Protein AF-A0A1A8IH98-F1 (afdb_monomer)

Radius of gyration: 36.12 Å; Cα contacts (8 Å, |Δi|>4): 245; chains: 1; bounding box: 121×74×59 Å

Nearest PDB structures (foldseek):
  4bfa-assembly2_B  TM=7.798E-01  e=9.503E-05  Escherichia coli K-12
  4bfa-assembly1_A  TM=7.781E-01  e=1.369E-04  Escherichia coli K-12
  4yco-assembly2_B  TM=6.937E-01  e=5.494E-05  Escherichia coli K-12
  6ei9-assembly2_B  TM=7.536E-01  e=1.546E-04  Escherichia coli
  4ycp-assembly1_A  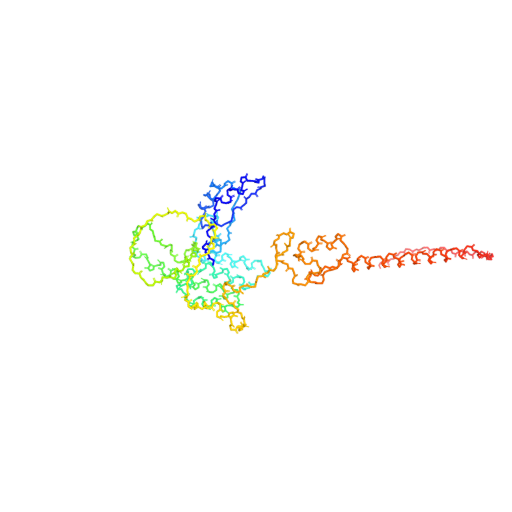TM=6.856E-01  e=1.369E-04  Escherichia coli K-12

Structure (mmCIF, N/CA/C/O backbone):
data_AF-A0A1A8IH98-F1
#
_entry.id   AF-A0A1A8IH98-F1
#
loop_
_atom_site.group_PDB
_atom_site.id
_atom_site.type_symbol
_atom_site.label_atom_id
_atom_site.label_alt_id
_atom_site.label_comp_id
_atom_site.label_asym_id
_atom_site.label_entity_id
_atom_site.label_seq_id
_atom_site.pdbx_PDB_ins_code
_atom_site.Cartn_x
_atom_site.Cartn_y
_atom_site.Cartn_z
_atom_site.occupancy
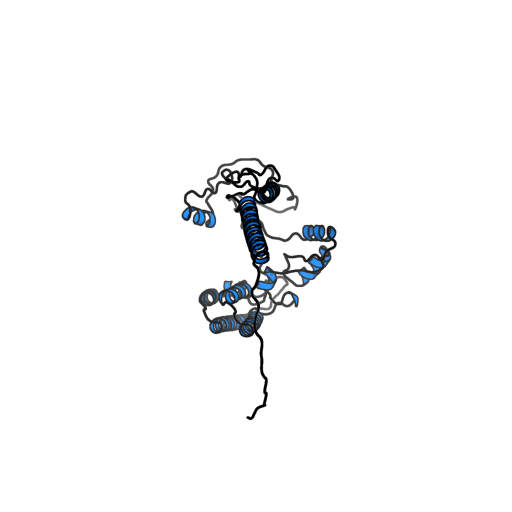_atom_site.B_iso_or_equiv
_atom_site.auth_seq_id
_atom_site.auth_comp_id
_atom_site.auth_asym_id
_atom_site.auth_atom_id
_atom_site.pdbx_PDB_model_num
ATOM 1 N N . GLY A 1 1 ? -2.051 16.702 -10.544 1.00 36.97 1 GLY A N 1
ATOM 2 C CA . GLY A 1 1 ? -1.898 15.758 -11.659 1.00 36.97 1 GLY A CA 1
ATOM 3 C C . GLY A 1 1 ? -3.287 15.384 -12.095 1.00 36.97 1 GLY A C 1
ATOM 4 O O . GLY A 1 1 ? -4.105 15.148 -11.215 1.00 36.97 1 GLY A O 1
ATOM 5 N N . MET A 1 2 ? -3.563 15.429 -13.397 1.00 37.88 2 MET A N 1
ATOM 6 C CA . MET A 1 2 ? -4.774 14.824 -13.961 1.00 37.88 2 MET A CA 1
ATOM 7 C C . MET A 1 2 ? -4.761 13.318 -13.651 1.00 37.88 2 MET A C 1
ATOM 9 O O . MET A 1 2 ? -3.693 12.750 -13.422 1.00 37.88 2 MET A O 1
ATOM 13 N N . THR A 1 3 ? -5.945 12.738 -13.505 1.00 46.28 3 THR A N 1
ATOM 14 C CA . THR A 1 3 ? -6.221 11.410 -12.940 1.00 46.28 3 THR A CA 1
ATOM 15 C C . THR A 1 3 ? -5.297 10.311 -13.482 1.00 46.28 3 THR A C 1
ATOM 17 O O . THR A 1 3 ? -5.110 10.163 -14.684 1.00 46.28 3 THR A O 1
ATOM 20 N N . GLY A 1 4 ? -4.686 9.556 -12.561 1.00 57.97 4 GLY A N 1
ATOM 21 C CA . GLY A 1 4 ? -3.690 8.510 -12.823 1.00 57.97 4 GLY A CA 1
ATOM 22 C C . GLY A 1 4 ? -4.299 7.173 -13.231 1.00 57.97 4 GLY A C 1
ATOM 23 O O . GLY A 1 4 ? -3.932 6.153 -12.662 1.00 57.97 4 GLY A O 1
ATOM 24 N N . ILE A 1 5 ? -5.251 7.188 -14.165 1.00 70.44 5 ILE A N 1
ATOM 25 C CA . ILE A 1 5 ? -5.799 5.959 -14.744 1.00 70.44 5 ILE A CA 1
ATOM 26 C C . ILE A 1 5 ? -4.733 5.386 -15.682 1.00 70.44 5 ILE A C 1
ATOM 28 O O . ILE A 1 5 ? -4.340 6.034 -16.655 1.00 70.44 5 ILE A O 1
ATOM 32 N N . ALA A 1 6 ? -4.231 4.196 -15.366 1.00 77.31 6 ALA A N 1
ATOM 33 C CA . ALA A 1 6 ? -3.300 3.469 -16.211 1.00 77.31 6 ALA A CA 1
ATOM 34 C C . ALA A 1 6 ? -3.970 3.133 -17.547 1.00 77.31 6 ALA A C 1
ATOM 36 O O . ALA A 1 6 ? -5.079 2.605 -17.594 1.00 77.31 6 ALA A O 1
ATOM 37 N N . SER A 1 7 ? -3.290 3.441 -18.650 1.00 86.75 7 SER A N 1
ATOM 38 C CA . SER A 1 7 ? -3.784 3.104 -19.980 1.00 86.75 7 SER A CA 1
ATOM 39 C C . SER A 1 7 ? -3.261 1.731 -20.388 1.00 86.75 7 SER A C 1
ATOM 41 O O . SER A 1 7 ? -2.109 1.591 -20.804 1.00 86.75 7 SER A O 1
ATOM 43 N N . TRP A 1 8 ? -4.121 0.721 -20.281 1.00 91.88 8 TRP A N 1
ATOM 44 C CA . TRP A 1 8 ? -3.806 -0.654 -20.669 1.00 91.88 8 TRP A CA 1
ATOM 45 C C . TRP A 1 8 ? -3.490 -0.798 -22.164 1.00 91.88 8 TRP A C 1
ATOM 47 O O . TRP A 1 8 ? -2.661 -1.626 -22.525 1.00 91.88 8 TRP A O 1
ATOM 57 N N . GLU A 1 9 ? -4.001 0.089 -23.021 1.00 92.50 9 GLU A N 1
ATOM 58 C CA . GLU A 1 9 ? -3.604 0.165 -24.436 1.00 92.50 9 GLU A CA 1
ATOM 59 C C . GLU A 1 9 ? -2.103 0.429 -24.623 1.00 92.50 9 GLU A C 1
ATOM 61 O O . GLU A 1 9 ? -1.446 -0.208 -25.448 1.00 92.50 9 GLU A O 1
ATOM 66 N N . HIS A 1 10 ? -1.516 1.319 -23.817 1.00 93.50 10 HIS A N 1
ATOM 67 C CA . HIS A 1 10 ? -0.072 1.556 -23.872 1.00 93.50 10 HIS A CA 1
ATOM 68 C C . HIS A 1 10 ? 0.707 0.337 -23.369 1.00 93.50 10 HIS A C 1
ATOM 70 O O . HIS A 1 10 ? 1.736 -0.012 -23.946 1.00 93.50 10 HIS A O 1
ATOM 76 N N . ILE A 1 11 ? 0.207 -0.340 -22.330 1.00 93.88 11 ILE A N 1
ATOM 77 C CA . ILE A 1 11 ? 0.817 -1.573 -21.810 1.00 93.88 11 ILE A CA 1
ATOM 78 C C . ILE A 1 11 ? 0.793 -2.667 -22.884 1.00 93.88 11 ILE A C 1
ATOM 80 O O . ILE A 1 11 ? 1.815 -3.302 -23.137 1.00 93.88 11 ILE A O 1
ATOM 84 N N . LYS A 1 12 ? -0.336 -2.832 -23.577 1.00 95.88 12 LYS A N 1
ATOM 85 C CA . LYS A 1 12 ? -0.501 -3.756 -24.703 1.00 95.88 12 LYS A CA 1
ATOM 86 C C . LYS A 1 12 ? 0.467 -3.450 -25.844 1.00 95.88 12 LYS A C 1
ATOM 88 O O . LYS A 1 12 ? 1.078 -4.364 -26.395 1.00 95.88 12 LYS A O 1
ATOM 93 N N . ALA A 1 13 ? 0.640 -2.173 -26.189 1.00 96.50 13 ALA A N 1
ATOM 94 C CA . ALA A 1 13 ? 1.596 -1.755 -27.212 1.00 96.50 13 ALA A CA 1
ATOM 95 C C . ALA A 1 13 ? 3.040 -2.119 -26.825 1.00 96.50 13 ALA A C 1
ATOM 97 O O . ALA A 1 13 ? 3.765 -2.685 -27.641 1.00 96.50 13 ALA A O 1
ATOM 98 N N . VAL A 1 14 ? 3.436 -1.871 -25.570 1.00 96.00 14 VAL A N 1
ATOM 99 C CA . VAL A 1 14 ? 4.753 -2.277 -25.048 1.00 96.00 14 VAL A CA 1
ATOM 100 C C . VAL A 1 14 ? 4.905 -3.793 -25.088 1.00 96.00 14 VAL A C 1
ATOM 102 O O . VAL A 1 14 ? 5.908 -4.287 -25.597 1.00 96.00 14 VAL A O 1
ATOM 105 N N . ARG A 1 15 ? 3.897 -4.538 -24.621 1.00 96.56 15 ARG A N 1
ATOM 106 C CA . ARG A 1 15 ? 3.896 -6.003 -24.630 1.00 96.56 15 ARG A CA 1
ATOM 107 C C . ARG A 1 15 ? 4.117 -6.576 -26.030 1.00 96.56 15 ARG A C 1
ATOM 109 O O . ARG A 1 15 ? 4.861 -7.543 -26.159 1.00 96.56 15 ARG A O 1
ATOM 116 N N . LYS A 1 16 ? 3.516 -5.985 -27.066 1.00 96.94 16 LYS A N 1
ATOM 117 C CA . LYS A 1 16 ? 3.711 -6.402 -28.468 1.00 96.94 16 LYS A CA 1
ATOM 118 C C . LYS A 1 16 ? 5.100 -6.073 -29.022 1.00 96.94 16 LYS A C 1
ATOM 120 O O . LYS A 1 16 ? 5.537 -6.728 -29.959 1.00 96.94 16 LYS A O 1
ATOM 125 N N . ALA A 1 17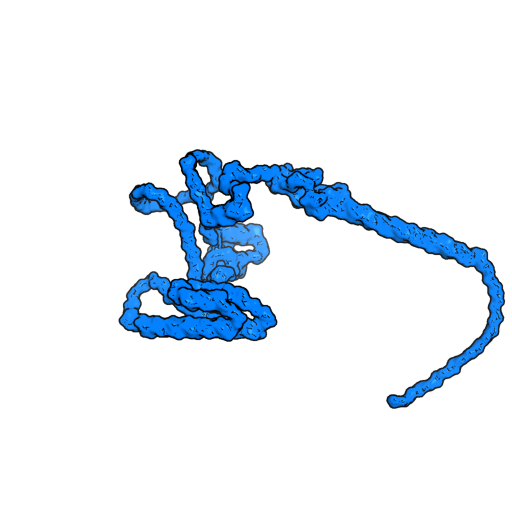 ? 5.773 -5.061 -28.481 1.00 97.62 17 ALA A N 1
ATOM 126 C CA . ALA A 1 17 ? 7.046 -4.570 -29.000 1.00 97.62 17 ALA A CA 1
ATOM 127 C C . ALA A 1 17 ? 8.278 -5.297 -28.432 1.00 97.62 17 ALA A C 1
ATOM 129 O O . ALA A 1 17 ? 9.385 -5.076 -28.922 1.00 97.62 17 ALA A O 1
ATOM 130 N N . VAL A 1 18 ? 8.119 -6.119 -27.387 1.00 96.69 18 VAL A N 1
ATOM 131 C CA . VAL A 1 18 ? 9.240 -6.749 -26.673 1.00 96.69 18 VAL A CA 1
ATOM 132 C C . VAL A 1 18 ? 9.062 -8.260 -26.525 1.00 96.69 18 VAL A C 1
ATOM 134 O O . VAL A 1 18 ? 7.950 -8.765 -26.382 1.00 96.69 18 VAL A O 1
ATOM 137 N N . ASN A 1 19 ? 10.191 -8.973 -26.491 1.00 95.75 19 ASN A N 1
ATOM 138 C CA . ASN A 1 19 ? 10.244 -10.433 -26.332 1.00 95.75 19 ASN A CA 1
ATOM 139 C C . ASN A 1 19 ? 10.523 -10.884 -24.887 1.00 95.75 19 ASN A C 1
ATOM 141 O O . ASN A 1 19 ? 10.637 -12.077 -24.626 1.00 95.75 19 ASN A O 1
ATOM 145 N N . ILE A 1 20 ? 10.657 -9.943 -23.951 1.00 97.25 20 ILE A N 1
ATOM 146 C CA . ILE A 1 20 ? 10.833 -10.228 -22.522 1.00 97.25 20 ILE A CA 1
ATOM 147 C C . ILE A 1 20 ? 9.477 -10.223 -21.797 1.00 97.25 20 ILE A C 1
ATOM 149 O O . ILE A 1 20 ? 8.552 -9.560 -22.273 1.00 97.25 20 ILE A O 1
ATOM 153 N N . PRO A 1 21 ? 9.348 -10.902 -20.640 1.00 97.06 21 PRO A N 1
ATOM 154 C CA . PRO A 1 21 ? 8.137 -10.835 -19.831 1.00 97.06 21 PRO A CA 1
ATOM 155 C C . PRO A 1 21 ? 7.788 -9.399 -19.422 1.00 97.06 21 PRO A C 1
ATOM 157 O O . PRO A 1 21 ? 8.640 -8.649 -18.941 1.00 97.06 21 PRO A O 1
ATOM 160 N N . VAL A 1 22 ? 6.519 -9.028 -19.586 1.00 97.12 22 VAL A N 1
ATOM 161 C CA . VAL A 1 22 ? 5.964 -7.734 -19.176 1.00 97.12 22 VAL A CA 1
ATOM 162 C C . VAL A 1 22 ? 4.960 -7.957 -18.054 1.00 97.12 22 VAL A C 1
ATOM 164 O O . VAL A 1 22 ? 4.094 -8.824 -18.158 1.00 97.12 22 VAL A O 1
ATOM 167 N N . PHE A 1 23 ? 5.070 -7.142 -17.005 1.00 96.62 23 PHE A N 1
ATOM 168 C CA . PHE A 1 23 ? 4.136 -7.099 -15.885 1.00 96.62 23 PHE A CA 1
ATOM 169 C C . PHE A 1 23 ? 3.385 -5.767 -15.917 1.00 96.62 23 PHE A C 1
ATOM 171 O O . PHE A 1 23 ? 4.008 -4.701 -15.925 1.00 96.62 23 PHE A O 1
ATOM 178 N N . ALA A 1 24 ? 2.054 -5.811 -15.958 1.00 94.88 24 ALA A N 1
ATOM 179 C CA . ALA A 1 24 ? 1.232 -4.605 -15.910 1.00 94.88 24 ALA A CA 1
ATOM 180 C C . ALA A 1 24 ? 1.160 -4.052 -14.481 1.00 94.88 24 ALA A C 1
ATOM 182 O O . ALA A 1 24 ? 1.061 -4.815 -13.526 1.00 94.88 24 ALA A O 1
ATOM 183 N N . ASN A 1 25 ? 1.163 -2.728 -14.322 1.00 92.25 25 ASN A N 1
ATOM 184 C CA . ASN A 1 25 ? 0.920 -2.075 -13.036 1.00 92.25 25 ASN A CA 1
ATOM 185 C C . ASN A 1 25 ? -0.057 -0.912 -13.224 1.00 92.25 25 ASN A C 1
ATOM 187 O O . ASN A 1 25 ? 0.181 -0.021 -14.044 1.00 92.25 25 ASN A O 1
ATOM 191 N N . GLY A 1 26 ? -1.127 -0.923 -12.432 1.00 85.81 26 GLY A N 1
ATOM 192 C CA . GLY A 1 26 ? -2.086 0.170 -12.324 1.00 85.81 26 GLY A CA 1
ATOM 193 C C . GLY A 1 26 ? -3.516 -0.246 -12.660 1.00 85.81 26 GLY A C 1
ATOM 194 O O . GLY A 1 26 ? -3.748 -1.073 -13.540 1.00 85.81 26 GLY A O 1
ATOM 195 N N . ASN A 1 27 ? -4.468 0.377 -11.959 1.00 84.25 27 ASN A N 1
ATOM 196 C CA . ASN A 1 27 ? -5.913 0.161 -12.107 1.00 84.25 27 ASN A CA 1
ATOM 197 C C . ASN A 1 27 ? -6.383 -1.279 -11.840 1.00 84.25 27 ASN A C 1
ATOM 199 O O . ASN A 1 27 ? -7.298 -1.764 -12.494 1.00 84.25 27 ASN A O 1
ATOM 203 N N . ILE A 1 28 ? -5.770 -1.938 -10.855 1.00 89.75 28 ILE A N 1
ATOM 204 C CA . ILE A 1 28 ? -6.151 -3.273 -10.384 1.00 89.75 28 ILE A CA 1
ATOM 205 C C . ILE A 1 28 ? -6.781 -3.123 -9.004 1.00 89.75 28 ILE A C 1
ATOM 207 O O . ILE A 1 28 ? -6.071 -2.852 -8.028 1.00 89.75 28 ILE A O 1
ATOM 211 N N . HIS A 1 29 ? -8.104 -3.240 -8.937 1.00 87.00 29 HIS A N 1
ATOM 212 C CA . HIS A 1 29 ? -8.874 -3.029 -7.713 1.00 87.00 29 HIS A CA 1
ATOM 213 C C . HIS A 1 29 ? -9.456 -4.330 -7.162 1.00 87.00 29 HIS A C 1
ATOM 215 O O . HIS A 1 29 ? -9.515 -4.490 -5.946 1.00 87.00 29 HIS A O 1
ATOM 221 N N . HIS A 1 30 ? -9.805 -5.267 -8.040 1.00 87.94 30 HIS A N 1
ATOM 222 C CA . HIS A 1 30 ? -10.315 -6.589 -7.682 1.00 87.94 30 HIS A CA 1
ATOM 223 C C . HIS A 1 30 ? -9.573 -7.682 -8.453 1.00 87.94 30 HIS A C 1
ATOM 225 O O . HIS A 1 30 ? -8.883 -7.398 -9.435 1.00 87.94 30 HIS A O 1
ATOM 231 N N . LEU A 1 31 ? -9.757 -8.941 -8.051 1.00 91.56 31 LEU A N 1
ATOM 232 C CA . LEU A 1 31 ? -9.199 -10.085 -8.776 1.00 91.56 31 LEU A CA 1
ATOM 233 C C . LEU A 1 31 ? -9.665 -10.119 -10.243 1.00 91.56 31 LEU A C 1
ATOM 235 O O . LEU A 1 31 ? -8.859 -10.355 -11.137 1.00 91.56 31 LEU A O 1
ATOM 239 N N . SER A 1 32 ? -10.922 -9.757 -10.516 1.00 91.94 32 SER A N 1
ATOM 240 C CA . SER A 1 32 ? -11.443 -9.658 -11.887 1.00 91.94 32 SER A CA 1
ATOM 241 C C . SER A 1 32 ? -10.689 -8.640 -12.754 1.00 91.94 32 SER A C 1
ATOM 243 O O . SER A 1 32 ? -10.562 -8.830 -13.964 1.00 91.94 32 SER A O 1
ATOM 245 N N . ASP A 1 33 ? -10.130 -7.575 -12.165 1.00 91.81 33 ASP A N 1
ATOM 246 C CA . ASP A 1 33 ? -9.296 -6.623 -12.904 1.00 91.81 33 ASP A CA 1
ATOM 247 C C . ASP A 1 33 ? -7.953 -7.237 -13.308 1.00 91.81 33 ASP A C 1
ATOM 249 O O . ASP A 1 33 ? -7.407 -6.852 -14.341 1.00 91.81 33 ASP A O 1
ATOM 253 N N . VAL A 1 34 ? -7.422 -8.186 -12.529 1.00 93.19 34 VAL A N 1
ATOM 254 C CA . VAL A 1 34 ? -6.200 -8.930 -12.875 1.00 93.19 34 VAL A CA 1
ATOM 255 C C . VAL A 1 34 ? -6.445 -9.747 -14.137 1.00 93.19 34 VAL A C 1
ATOM 257 O O . VAL A 1 34 ? -5.709 -9.603 -15.115 1.00 93.19 34 VAL A O 1
ATOM 260 N N . GLU A 1 35 ? -7.506 -10.553 -14.134 1.00 93.62 35 GLU A N 1
ATOM 261 C CA . GLU A 1 35 ? -7.892 -11.400 -15.266 1.00 93.62 35 GLU A CA 1
ATOM 262 C C . GLU A 1 35 ? -8.143 -10.559 -16.517 1.00 93.62 35 GLU A C 1
ATOM 264 O O . GLU A 1 35 ? -7.561 -10.811 -17.575 1.00 93.62 35 GLU A O 1
ATOM 269 N N . ARG A 1 36 ? -8.933 -9.491 -16.370 1.00 95.06 36 ARG A N 1
ATOM 270 C CA . ARG A 1 36 ? -9.248 -8.565 -17.456 1.00 95.06 36 ARG A CA 1
ATOM 271 C C . ARG A 1 36 ? -7.996 -7.875 -17.999 1.00 95.06 36 ARG A C 1
ATOM 273 O O . ARG A 1 36 ? -7.820 -7.796 -19.212 1.00 95.06 36 ARG A O 1
ATOM 280 N N . CYS A 1 37 ? -7.086 -7.427 -17.133 1.00 95.25 37 CYS A N 1
ATOM 281 C CA . CYS A 1 37 ? -5.836 -6.797 -17.556 1.00 95.25 37 CYS A CA 1
ATOM 282 C C . CYS A 1 37 ? -4.969 -7.763 -18.375 1.00 95.25 37 CYS A C 1
ATOM 284 O O . CYS A 1 37 ? -4.455 -7.384 -19.432 1.00 95.25 37 CYS A O 1
ATOM 286 N N . ILE A 1 38 ? -4.834 -9.014 -17.926 1.00 96.06 38 ILE A N 1
ATOM 287 C CA . ILE A 1 38 ? -4.069 -10.047 -18.637 1.00 96.06 38 ILE A CA 1
ATOM 288 C C . ILE A 1 38 ? -4.700 -10.338 -20.001 1.00 96.06 38 ILE A C 1
ATOM 290 O O . ILE A 1 38 ? -3.991 -10.319 -21.009 1.00 96.06 38 ILE A O 1
ATOM 294 N N . GLN A 1 39 ? -6.020 -10.530 -20.052 1.00 96.75 39 GLN A N 1
ATOM 295 C CA . GLN A 1 39 ? -6.753 -10.787 -21.296 1.00 96.75 39 GLN A CA 1
ATOM 296 C C . GLN A 1 39 ? -6.629 -9.628 -22.294 1.00 96.75 39 GLN A C 1
ATOM 298 O O . GLN A 1 39 ? -6.337 -9.842 -23.471 1.00 96.75 39 GLN A O 1
ATOM 303 N N . GLU A 1 40 ? -6.813 -8.387 -21.839 1.00 95.69 40 GLU A N 1
ATOM 304 C CA . GLU A 1 40 ? -6.798 -7.215 -22.716 1.00 95.69 40 GLU A CA 1
ATOM 305 C C . GLU A 1 40 ? -5.391 -6.906 -23.255 1.00 95.69 40 GLU A C 1
ATOM 307 O O . GLU A 1 40 ? -5.243 -6.517 -24.422 1.00 95.69 40 GLU A O 1
ATOM 312 N N . THR A 1 41 ? -4.354 -7.072 -22.425 1.00 96.12 41 THR A N 1
ATOM 313 C CA . THR A 1 41 ? -2.988 -6.613 -22.734 1.00 96.12 41 THR A CA 1
ATOM 314 C C . THR A 1 41 ? -2.030 -7.714 -23.189 1.00 96.12 41 THR A C 1
ATOM 316 O O . THR A 1 41 ? -1.043 -7.405 -23.862 1.00 96.12 41 THR A O 1
ATOM 319 N N . GLY A 1 42 ? -2.296 -8.981 -22.857 1.00 96.12 42 GLY A N 1
ATOM 320 C CA . GLY A 1 42 ? -1.416 -10.120 -23.146 1.00 96.12 42 GLY A CA 1
ATOM 321 C C . GLY A 1 42 ? -0.128 -10.157 -22.310 1.00 96.12 42 GLY A C 1
ATOM 322 O O . GLY A 1 42 ? 0.865 -10.775 -22.719 1.00 96.12 42 GLY A O 1
ATOM 323 N N . VAL A 1 43 ? -0.094 -9.437 -21.184 1.00 97.12 43 VAL A N 1
ATOM 324 C CA . VAL A 1 43 ? 1.026 -9.441 -20.226 1.00 97.12 43 VAL A CA 1
ATOM 325 C C . VAL A 1 43 ? 1.136 -10.774 -19.488 1.00 97.12 43 VAL A C 1
ATOM 327 O O . VAL A 1 43 ? 0.183 -11.542 -19.423 1.00 97.12 43 VAL A O 1
ATOM 330 N N . GLN A 1 44 ? 2.318 -11.062 -18.943 1.00 97.06 44 GLN A N 1
ATOM 331 C CA . GLN A 1 44 ? 2.602 -12.330 -18.252 1.00 97.06 44 GLN A CA 1
ATOM 332 C C . GLN A 1 44 ? 2.192 -12.282 -16.779 1.00 97.06 44 GLN A C 1
ATOM 334 O O . GLN A 1 44 ? 2.061 -13.318 -16.139 1.00 97.06 44 GLN A O 1
ATOM 339 N N . GLY A 1 45 ? 2.006 -11.082 -16.239 1.00 95.88 45 GLY A N 1
ATOM 340 C CA . GLY A 1 45 ? 1.611 -10.895 -14.858 1.00 95.88 45 GLY A CA 1
ATOM 341 C C . GLY A 1 45 ? 1.147 -9.476 -14.590 1.00 95.88 45 GLY A C 1
ATOM 342 O O . GLY A 1 45 ? 1.244 -8.579 -15.433 1.00 95.88 45 GLY A O 1
ATOM 343 N N . VAL A 1 46 ? 0.642 -9.285 -13.381 1.00 95.31 46 VAL A N 1
ATOM 344 C CA . VAL A 1 46 ? 0.089 -8.024 -12.903 1.00 95.31 46 VAL A CA 1
ATOM 345 C C . VAL A 1 46 ? 0.695 -7.710 -11.543 1.00 95.31 46 VAL A C 1
ATOM 347 O O . VAL A 1 46 ? 0.913 -8.594 -10.721 1.00 95.31 46 VAL A O 1
ATOM 350 N N . MET A 1 47 ? 0.957 -6.433 -11.304 1.00 93.12 47 MET A N 1
ATOM 351 C CA . MET A 1 47 ? 1.360 -5.888 -10.019 1.00 93.12 47 MET A CA 1
ATOM 352 C C . MET A 1 47 ? 0.282 -4.923 -9.528 1.00 93.12 47 MET A C 1
ATOM 354 O O . MET A 1 47 ? -0.165 -4.044 -10.269 1.00 93.12 47 MET A O 1
ATOM 358 N N . SER A 1 48 ? -0.087 -5.045 -8.254 1.00 90.12 48 SER A N 1
ATOM 359 C CA . SER A 1 48 ? -0.933 -4.074 -7.562 1.00 90.12 48 SER A CA 1
ATOM 360 C C . SER A 1 48 ? -0.148 -3.419 -6.433 1.00 90.12 48 SER A C 1
ATOM 362 O O . SER A 1 48 ? 0.559 -4.090 -5.687 1.00 90.12 48 SER A O 1
ATOM 364 N N . ALA A 1 49 ? -0.261 -2.097 -6.324 1.00 87.00 49 ALA A N 1
ATOM 365 C CA . ALA A 1 49 ? 0.311 -1.333 -5.221 1.00 87.00 49 ALA A CA 1
ATOM 366 C C . ALA A 1 49 ? -0.806 -0.769 -4.339 1.00 87.00 49 ALA A C 1
ATOM 368 O O . ALA A 1 49 ? -0.993 -1.194 -3.205 1.00 87.00 49 ALA A O 1
ATOM 369 N N . GLU A 1 50 ? -1.589 0.175 -4.868 1.00 87.12 50 GLU A N 1
ATOM 370 C CA . GLU A 1 50 ? -2.620 0.862 -4.085 1.00 87.12 50 GLU A CA 1
ATOM 371 C C . GLU A 1 50 ? -3.790 -0.053 -3.698 1.00 87.12 50 GLU A C 1
ATOM 373 O O . GLU A 1 50 ? -4.293 0.079 -2.585 1.00 87.12 50 GLU A O 1
ATOM 378 N N . GLY A 1 51 ? -4.187 -0.999 -4.559 1.00 87.81 51 GLY A N 1
ATOM 379 C CA . GLY A 1 51 ? -5.229 -1.980 -4.234 1.00 87.81 51 GLY A CA 1
ATOM 380 C C . GLY A 1 51 ? -4.846 -2.832 -3.024 1.00 87.81 51 GLY A C 1
ATOM 381 O O . GLY A 1 51 ? -5.605 -2.902 -2.062 1.00 87.81 51 GLY A O 1
ATOM 382 N N . ASN A 1 52 ? -3.614 -3.348 -3.015 1.00 91.88 52 ASN A N 1
ATOM 383 C CA . ASN A 1 52 ? -3.099 -4.202 -1.941 1.00 91.88 52 ASN A CA 1
ATOM 384 C C . ASN A 1 52 ? -3.034 -3.499 -0.573 1.00 91.88 52 ASN A C 1
ATOM 386 O O . ASN A 1 52 ? -3.161 -4.135 0.464 1.00 91.88 52 ASN A O 1
ATOM 390 N N . LEU A 1 53 ? -2.848 -2.173 -0.557 1.00 93.31 53 LEU A N 1
ATOM 391 C CA . LEU A 1 53 ? -2.823 -1.387 0.684 1.00 93.31 53 LEU A CA 1
ATOM 392 C C . LEU A 1 53 ? -4.203 -1.230 1.341 1.00 93.31 53 LEU A C 1
ATOM 394 O O . LEU A 1 53 ? -4.258 -0.903 2.523 1.00 93.31 53 LEU A O 1
ATOM 398 N N . HIS A 1 54 ? -5.290 -1.395 0.584 1.00 94.00 54 HIS A N 1
ATOM 399 C CA . HIS A 1 54 ? -6.664 -1.270 1.093 1.00 94.00 54 HIS A CA 1
ATOM 400 C C . HIS A 1 54 ? -7.366 -2.632 1.203 1.00 94.00 54 HIS A C 1
ATOM 402 O O . HIS A 1 54 ? -8.286 -2.785 2.001 1.00 94.00 54 HIS A O 1
ATOM 408 N N . ASN A 1 55 ? -6.920 -3.621 0.425 1.00 94.88 55 ASN A N 1
ATOM 409 C CA . ASN A 1 55 ? -7.342 -5.010 0.528 1.00 94.88 55 ASN A CA 1
ATOM 410 C C . ASN A 1 55 ? -6.135 -5.945 0.304 1.00 94.88 55 ASN A C 1
ATOM 412 O O . ASN A 1 55 ? -5.797 -6.224 -0.849 1.00 94.88 55 ASN A O 1
ATOM 416 N N . PRO A 1 56 ? -5.477 -6.426 1.375 1.00 95.19 56 PRO A N 1
ATOM 417 C CA . PRO A 1 56 ? -4.392 -7.405 1.271 1.00 95.19 56 PRO A CA 1
ATOM 418 C C . PRO A 1 56 ? -4.829 -8.744 0.654 1.00 95.19 56 PRO A C 1
ATOM 420 O O . PRO A 1 56 ? -4.032 -9.386 -0.024 1.00 95.19 56 PRO A O 1
ATOM 423 N N . ALA A 1 57 ? -6.104 -9.122 0.795 1.00 95.19 57 ALA A N 1
ATOM 424 C CA . ALA A 1 57 ? -6.679 -10.344 0.227 1.00 95.19 57 ALA A CA 1
ATOM 425 C C . ALA A 1 57 ? -7.095 -10.205 -1.255 1.00 95.19 57 ALA A C 1
ATOM 427 O O . ALA A 1 57 ? -7.804 -11.059 -1.792 1.00 95.19 57 ALA A O 1
ATOM 428 N N . LEU A 1 58 ? -6.654 -9.144 -1.950 1.00 93.06 58 LEU A N 1
ATOM 429 C CA . LEU A 1 58 ? -7.025 -8.859 -3.344 1.00 93.06 58 LEU A CA 1
ATOM 430 C C . LEU A 1 58 ? -6.784 -10.052 -4.274 1.00 93.06 58 LEU A C 1
ATOM 432 O O . LEU A 1 58 ? -7.631 -10.350 -5.114 1.00 93.06 58 LEU A O 1
ATOM 436 N N . PHE A 1 59 ? -5.643 -10.731 -4.131 1.00 92.94 59 PHE A N 1
ATOM 437 C CA . PHE A 1 59 ? -5.279 -11.862 -4.991 1.00 92.94 59 PHE A CA 1
ATOM 438 C C . PHE A 1 59 ? -5.971 -13.177 -4.614 1.00 92.94 59 PHE A C 1
ATOM 440 O O . PHE A 1 59 ? -5.966 -14.106 -5.414 1.00 92.94 59 PHE A O 1
ATOM 447 N N . GLU A 1 60 ? -6.619 -13.239 -3.452 1.00 94.00 60 GLU A N 1
ATOM 448 C CA . GLU A 1 60 ? -7.520 -14.337 -3.084 1.00 94.00 60 GLU A CA 1
ATOM 449 C C . GLU A 1 60 ? -8.952 -14.097 -3.580 1.00 94.00 60 GLU A C 1
ATOM 451 O O . GLU A 1 60 ? -9.808 -14.969 -3.458 1.00 94.00 60 GLU A O 1
ATOM 456 N N . GLY A 1 61 ? -9.240 -12.904 -4.113 1.00 90.94 61 GLY A N 1
ATOM 457 C CA . GLY A 1 61 ? -10.584 -12.527 -4.546 1.00 90.94 61 GLY A CA 1
ATOM 458 C C . GLY A 1 61 ? -11.565 -12.314 -3.392 1.00 90.94 61 GLY A C 1
ATOM 459 O O . GLY A 1 61 ? -12.772 -12.283 -3.624 1.00 90.94 61 GLY A O 1
ATOM 460 N N . ARG A 1 62 ? -11.070 -12.153 -2.159 1.00 93.06 62 ARG A N 1
ATOM 461 C CA . ARG A 1 62 ? -11.895 -11.893 -0.974 1.00 93.06 62 ARG A CA 1
ATOM 462 C C . ARG A 1 62 ? -11.929 -10.404 -0.638 1.00 93.06 62 ARG A C 1
ATOM 464 O O . ARG A 1 62 ? -10.983 -9.662 -0.899 1.00 93.06 62 ARG A O 1
ATOM 471 N N . SER A 1 63 ? -13.011 -9.996 0.015 1.00 93.81 63 SER A N 1
ATOM 472 C CA . SER A 1 63 ? -13.149 -8.700 0.687 1.00 93.81 63 SER A CA 1
ATOM 473 C C . SER A 1 63 ? -13.500 -8.953 2.155 1.00 93.81 63 SER A C 1
ATOM 475 O O . SER A 1 63 ? -14.667 -8.842 2.529 1.00 93.81 63 SER A O 1
ATOM 477 N N . PRO A 1 64 ? -12.523 -9.379 2.974 1.00 95.81 64 PRO A N 1
ATOM 478 C CA . PRO A 1 64 ? -12.752 -9.647 4.389 1.00 95.81 64 PRO A CA 1
ATOM 479 C C . PRO A 1 64 ? -13.002 -8.348 5.171 1.00 95.81 64 PRO A C 1
ATOM 481 O O . PRO A 1 64 ? -12.750 -7.246 4.662 1.00 95.81 64 PRO A O 1
ATOM 484 N N . PRO A 1 65 ? -13.479 -8.446 6.419 1.00 96.81 65 PRO A N 1
ATOM 485 C CA . PRO A 1 65 ? -13.469 -7.323 7.335 1.00 96.81 65 PRO A CA 1
ATOM 486 C C . PRO A 1 65 ? -12.057 -6.776 7.555 1.00 96.81 65 PRO A C 1
ATOM 488 O O . PRO A 1 65 ? -11.074 -7.512 7.630 1.00 96.81 65 PRO A O 1
ATOM 491 N N . VAL A 1 66 ? -11.944 -5.459 7.693 1.00 97.12 66 VAL A N 1
ATOM 492 C CA . VAL A 1 66 ? -10.644 -4.787 7.782 1.00 97.12 66 VAL A CA 1
ATOM 493 C C . VAL A 1 66 ? -9.865 -5.110 9.065 1.00 97.12 66 VAL A C 1
ATOM 495 O O . VAL A 1 66 ? -8.654 -4.891 9.102 1.00 97.12 66 VAL A O 1
ATOM 498 N N . TRP A 1 67 ? -10.530 -5.591 10.120 1.00 96.81 67 TRP A N 1
ATOM 499 C CA . TRP A 1 67 ? -9.868 -6.019 11.357 1.00 96.81 67 TRP A CA 1
ATOM 500 C C . TRP A 1 67 ? -9.219 -7.401 11.213 1.00 96.81 67 TRP A C 1
ATOM 502 O O . TRP A 1 67 ? -8.091 -7.548 11.660 1.00 96.81 67 TRP A O 1
ATOM 512 N N . GLU A 1 68 ? -9.834 -8.346 10.489 1.00 97.12 68 GLU A N 1
ATOM 513 C CA . GLU A 1 68 ? -9.250 -9.671 10.188 1.00 97.12 68 GLU A CA 1
ATOM 514 C C . GLU A 1 68 ? -7.860 -9.512 9.551 1.00 97.12 68 GLU A C 1
ATOM 516 O O . GLU A 1 68 ? -6.863 -10.053 10.027 1.00 97.12 68 G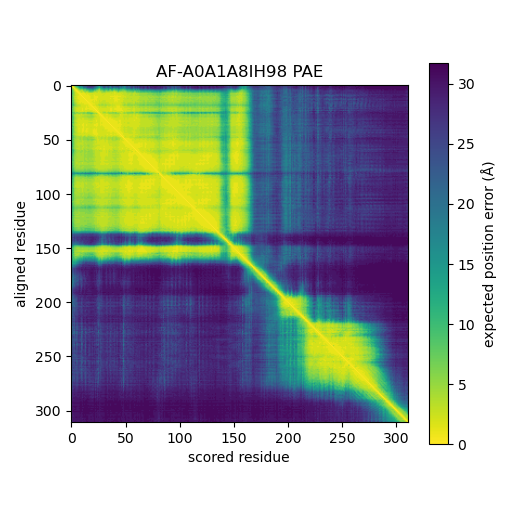LU A O 1
ATOM 521 N N . MET A 1 69 ? -7.771 -8.667 8.519 1.00 97.50 69 MET A N 1
ATOM 522 C CA . MET A 1 69 ? -6.508 -8.374 7.829 1.00 97.50 69 MET A CA 1
ATOM 523 C C . MET A 1 69 ? -5.510 -7.610 8.702 1.00 97.50 69 MET A C 1
ATOM 525 O O . MET A 1 69 ? -4.299 -7.744 8.527 1.00 97.50 69 MET A O 1
ATOM 529 N N . ALA A 1 70 ? -5.994 -6.771 9.620 1.00 97.38 70 ALA A N 1
ATOM 530 C CA . ALA A 1 70 ? -5.123 -6.025 10.516 1.00 97.38 70 ALA A CA 1
ATOM 531 C C . ALA A 1 70 ? -4.509 -6.931 11.585 1.00 97.38 70 ALA A C 1
ATOM 533 O O . ALA A 1 70 ? -3.331 -6.776 11.896 1.00 97.38 70 ALA A O 1
ATOM 534 N N . GLU A 1 71 ? -5.279 -7.872 12.124 1.00 96.56 71 GLU A N 1
ATOM 535 C CA . GLU A 1 71 ? -4.814 -8.845 13.110 1.00 96.56 71 GLU A CA 1
ATOM 536 C C . GLU A 1 71 ? -3.745 -9.758 12.522 1.00 96.56 71 GLU A C 1
ATOM 538 O O . GLU A 1 71 ? -2.643 -9.824 13.069 1.00 96.56 71 GLU A O 1
ATOM 543 N N . GLU A 1 72 ? -4.010 -10.362 11.360 1.00 97.06 72 GLU A N 1
ATOM 544 C CA . GLU A 1 72 ? -3.020 -11.173 10.646 1.00 97.06 72 GLU A CA 1
ATOM 545 C C . GLU A 1 72 ? -1.741 -10.366 10.373 1.00 97.06 72 GLU A C 1
ATOM 547 O O . GLU A 1 72 ? -0.627 -10.809 10.668 1.00 97.06 72 GLU A O 1
ATOM 552 N N . TYR A 1 73 ? -1.891 -9.129 9.889 1.00 97.19 73 TYR A N 1
ATOM 553 C CA . TYR A 1 73 ? -0.757 -8.243 9.645 1.00 97.19 73 TYR A CA 1
ATOM 554 C C . TYR A 1 73 ? 0.047 -7.941 10.920 1.00 97.19 73 TYR A C 1
ATOM 556 O O . TYR A 1 73 ? 1.281 -7.940 10.889 1.00 97.19 73 TYR A O 1
ATOM 564 N N . LEU A 1 74 ? -0.622 -7.680 12.046 1.00 96.38 74 LEU A N 1
ATOM 565 C CA . LEU A 1 74 ? 0.038 -7.403 13.321 1.00 96.38 74 LEU A CA 1
ATOM 566 C C . LEU A 1 74 ? 0.771 -8.636 13.866 1.00 96.38 74 LEU A C 1
ATOM 568 O O . LEU A 1 74 ? 1.849 -8.469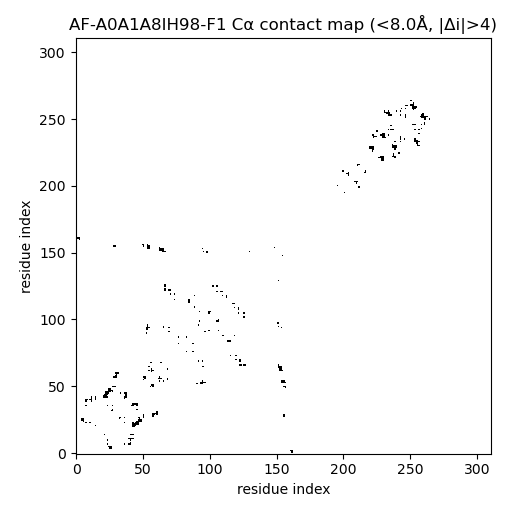 14.441 1.00 96.38 74 LEU A O 1
ATOM 572 N N . GLU A 1 75 ? 0.259 -9.849 13.649 1.00 96.06 75 GLU A N 1
ATOM 573 C CA . GLU A 1 75 ? 0.975 -11.084 13.996 1.00 96.06 75 GLU A CA 1
ATOM 574 C C . GLU A 1 75 ? 2.237 -11.274 13.148 1.00 96.06 75 GLU A C 1
ATOM 576 O O . GLU A 1 75 ? 3.313 -11.533 13.693 1.00 96.06 75 GLU A O 1
ATOM 581 N N . VAL A 1 76 ? 2.167 -11.015 11.838 1.00 96.38 76 VAL A N 1
ATOM 582 C CA . VAL A 1 76 ? 3.357 -11.014 10.967 1.00 96.38 76 VAL A CA 1
ATOM 583 C C . VAL A 1 76 ? 4.388 -9.984 11.451 1.00 96.38 76 VAL A C 1
ATOM 585 O O . VAL A 1 76 ? 5.584 -10.271 11.526 1.00 96.38 76 VAL A O 1
ATOM 588 N N . VAL A 1 77 ? 3.947 -8.785 11.842 1.00 96.25 77 VAL A N 1
ATOM 589 C CA . VAL A 1 77 ? 4.829 -7.739 12.392 1.00 96.25 77 VAL A CA 1
ATOM 590 C C . VAL A 1 77 ? 5.517 -8.187 13.688 1.00 96.25 77 VAL A C 1
ATOM 592 O O . VAL A 1 77 ? 6.688 -7.855 13.890 1.00 96.25 77 VAL A O 1
ATOM 595 N N . LYS A 1 78 ? 4.824 -8.934 14.561 1.00 94.62 78 LYS A N 1
ATOM 596 C CA . LYS A 1 78 ? 5.416 -9.512 15.782 1.00 94.62 78 LYS A CA 1
ATOM 597 C C . LYS A 1 78 ? 6.444 -10.592 15.458 1.00 94.62 78 LYS A C 1
ATOM 599 O O . LYS A 1 78 ? 7.477 -10.653 16.120 1.00 94.62 78 LYS A O 1
ATOM 604 N N . GLN A 1 79 ? 6.171 -11.419 14.451 1.00 96.50 79 GLN A N 1
ATOM 605 C CA . GLN A 1 79 ? 7.027 -12.539 14.064 1.00 96.50 79 GLN A CA 1
ATOM 606 C C . GLN A 1 79 ? 8.363 -12.089 13.452 1.00 96.50 79 GLN A C 1
ATOM 608 O O . GLN A 1 79 ? 9.378 -12.757 13.652 1.00 96.50 79 GLN A O 1
ATOM 613 N N . TYR A 1 80 ? 8.387 -10.955 12.741 1.00 94.38 80 TYR A N 1
ATOM 614 C CA . TYR A 1 80 ? 9.559 -10.503 11.978 1.00 94.38 80 TYR A CA 1
ATOM 615 C C . TYR A 1 80 ? 10.083 -9.110 12.400 1.00 94.38 80 TYR A C 1
ATOM 617 O O . TYR A 1 80 ? 9.961 -8.135 11.649 1.00 94.38 80 TYR A O 1
ATOM 625 N N . PRO A 1 81 ? 10.703 -8.971 13.589 1.00 88.44 81 PRO A N 1
ATOM 626 C CA . PRO A 1 81 ? 11.372 -7.735 13.994 1.00 88.44 81 PRO A CA 1
ATOM 627 C C . PRO A 1 81 ? 12.728 -7.527 13.274 1.00 88.44 81 PRO A C 1
ATOM 629 O O . PRO A 1 81 ? 13.378 -8.500 12.894 1.00 88.44 81 PRO A O 1
ATOM 632 N N . PRO A 1 82 ? 13.220 -6.274 13.140 1.00 83.75 82 PRO A N 1
ATOM 633 C CA . PRO A 1 82 ? 12.608 -5.030 13.602 1.00 83.75 82 PRO A CA 1
ATOM 634 C C . PRO A 1 82 ? 11.644 -4.421 12.570 1.00 83.75 82 PRO A C 1
ATOM 636 O O . PRO A 1 82 ? 12.015 -4.134 11.434 1.00 83.75 82 PRO A O 1
ATOM 639 N N . CYS A 1 83 ? 10.424 -4.100 13.007 1.00 86.12 83 CYS A N 1
ATOM 640 C CA . CYS A 1 83 ? 9.447 -3.356 12.213 1.00 86.12 83 CYS A CA 1
ATOM 641 C C . CYS A 1 83 ? 9.254 -1.943 12.781 1.00 86.12 83 CYS A C 1
ATOM 643 O O . CYS A 1 83 ? 8.877 -1.765 13.939 1.00 86.12 83 CYS A O 1
ATOM 645 N N . SER A 1 84 ? 9.489 -0.907 11.967 1.00 93.56 84 SER A N 1
ATOM 646 C CA . SER A 1 84 ? 9.227 0.473 12.393 1.00 93.56 84 SER A CA 1
ATOM 647 C C . SER A 1 84 ? 7.726 0.703 12.555 1.00 93.56 84 SER A C 1
ATOM 649 O O . SER A 1 84 ? 6.972 0.600 11.587 1.00 93.56 84 SER A O 1
ATOM 651 N N . LEU A 1 85 ? 7.298 1.137 13.744 1.00 93.81 85 LEU A N 1
ATOM 652 C CA . LEU A 1 85 ? 5.901 1.504 14.018 1.00 93.81 85 LEU A CA 1
ATOM 653 C C . LEU A 1 85 ? 5.346 2.558 13.055 1.00 93.81 85 LEU A C 1
ATOM 655 O O . LEU A 1 85 ? 4.143 2.612 12.814 1.00 93.81 85 LEU A O 1
ATOM 659 N N . SER A 1 86 ? 6.210 3.400 12.481 1.00 95.62 86 SER A N 1
ATOM 660 C CA . SER A 1 86 ? 5.788 4.381 11.480 1.00 95.62 86 SER A CA 1
ATOM 661 C C . SER A 1 86 ? 5.232 3.726 10.211 1.00 95.62 86 SER A C 1
ATOM 663 O O . SER A 1 86 ? 4.255 4.233 9.662 1.00 95.62 86 SER A O 1
ATOM 665 N N . TYR A 1 87 ? 5.799 2.590 9.792 1.00 95.25 87 TYR A N 1
ATOM 666 C CA . TYR A 1 87 ? 5.350 1.824 8.630 1.00 95.25 87 TYR A CA 1
ATOM 667 C C . TYR A 1 87 ? 4.077 1.048 8.944 1.00 95.25 87 TYR A C 1
ATOM 669 O O . TYR A 1 87 ? 3.111 1.154 8.196 1.00 95.25 87 TYR A O 1
ATOM 677 N N . VAL A 1 88 ? 4.040 0.374 10.098 1.00 96.75 88 VAL A N 1
ATOM 678 C CA . VAL A 1 88 ? 2.855 -0.363 10.568 1.00 96.75 88 VAL A CA 1
ATOM 679 C C . VAL A 1 88 ? 1.644 0.566 10.612 1.00 96.75 88 VAL A C 1
ATOM 681 O O . VAL A 1 88 ? 0.628 0.316 9.972 1.00 96.75 88 VAL A O 1
ATOM 684 N N . ARG A 1 89 ? 1.787 1.721 11.269 1.00 96.69 89 ARG A N 1
ATOM 685 C CA . ARG A 1 89 ? 0.730 2.732 11.352 1.00 96.69 89 ARG A CA 1
ATOM 686 C C . ARG A 1 89 ? 0.325 3.272 9.978 1.00 96.69 89 ARG A C 1
ATOM 688 O O . ARG A 1 89 ? -0.857 3.500 9.744 1.00 96.69 89 ARG A O 1
ATOM 695 N N . ALA A 1 90 ? 1.274 3.480 9.062 1.00 96.56 90 ALA A N 1
ATOM 696 C CA . ALA A 1 90 ? 0.962 3.930 7.705 1.00 96.56 90 ALA A CA 1
ATOM 697 C C . ALA A 1 90 ? 0.131 2.899 6.922 1.00 96.56 90 ALA A C 1
ATOM 699 O O . ALA A 1 90 ? -0.775 3.301 6.192 1.00 96.56 90 ALA A O 1
ATOM 700 N N . HIS A 1 91 ? 0.405 1.602 7.089 1.00 96.94 91 HIS A N 1
ATOM 701 C CA . HIS A 1 91 ? -0.393 0.532 6.487 1.00 96.94 91 HIS A CA 1
ATOM 702 C C . HIS A 1 91 ? -1.789 0.456 7.105 1.00 96.94 91 HIS A C 1
ATOM 704 O O . HIS A 1 91 ? -2.767 0.448 6.365 1.00 96.94 91 HIS A O 1
ATOM 710 N N . LEU A 1 92 ? -1.905 0.532 8.433 1.00 97.81 92 LEU A N 1
ATOM 711 C CA . LEU A 1 92 ? -3.203 0.542 9.116 1.00 97.81 92 LEU A CA 1
ATOM 712 C C . LEU A 1 92 ? -4.074 1.743 8.704 1.00 97.81 92 LEU A C 1
ATOM 714 O O . LEU A 1 92 ? -5.265 1.589 8.459 1.00 97.81 92 LEU A O 1
ATOM 718 N N . PHE A 1 93 ? -3.485 2.929 8.501 1.00 97.62 93 PHE A N 1
ATOM 719 C CA . PHE A 1 93 ? -4.214 4.084 7.949 1.00 97.62 93 PHE A CA 1
ATOM 720 C C . PHE A 1 93 ? -4.779 3.852 6.541 1.00 97.62 93 PHE A C 1
ATOM 722 O O . PHE A 1 93 ? -5.735 4.529 6.151 1.00 97.62 93 PHE A O 1
ATOM 729 N N . LYS A 1 94 ? -4.147 2.981 5.749 1.00 96.31 94 LYS A N 1
ATOM 730 C CA . LYS A 1 94 ? -4.608 2.620 4.405 1.00 96.31 94 LYS A CA 1
ATOM 731 C C . LYS A 1 94 ? -5.662 1.527 4.461 1.00 96.31 94 LYS A C 1
ATOM 733 O O . LYS A 1 94 ? -6.722 1.708 3.872 1.00 96.31 94 LYS A O 1
ATOM 738 N N . LEU A 1 95 ? -5.407 0.477 5.232 1.00 97.25 95 LEU A N 1
ATOM 739 C CA . LEU A 1 95 ? -6.334 -0.629 5.428 1.00 97.25 95 LEU A CA 1
ATOM 740 C C . LEU A 1 95 ? -7.675 -0.142 5.995 1.00 97.25 95 LEU A C 1
ATOM 742 O O . LEU A 1 95 ? -8.729 -0.443 5.447 1.00 97.25 95 LEU A O 1
ATOM 746 N N . TRP A 1 96 ? -7.637 0.716 7.017 1.00 97.00 96 TRP A N 1
ATOM 747 C CA . TRP A 1 96 ? -8.826 1.273 7.667 1.00 97.00 96 TRP A CA 1
ATOM 748 C C . TRP A 1 96 ? -9.282 2.608 7.071 1.00 97.00 96 TRP A C 1
ATOM 750 O O . TRP A 1 96 ? -9.957 3.389 7.738 1.00 97.00 96 TRP A O 1
ATOM 760 N N . HIS A 1 97 ? -8.895 2.937 5.835 1.00 94.44 97 HIS A N 1
ATOM 761 C CA . HIS A 1 97 ? -9.128 4.272 5.276 1.00 94.44 97 HIS A CA 1
ATOM 762 C C . HIS A 1 97 ? -10.595 4.726 5.344 1.00 94.44 97 HIS A C 1
ATOM 764 O O . HIS A 1 97 ? -10.853 5.895 5.645 1.00 94.44 97 HIS A O 1
ATOM 770 N N . HIS A 1 98 ? -11.530 3.825 5.041 1.00 92.44 98 HIS A N 1
ATOM 771 C CA . HIS A 1 98 ? -12.968 4.104 5.041 1.00 92.44 98 HIS A CA 1
ATOM 772 C C . HIS A 1 98 ? -13.533 4.110 6.461 1.00 92.44 98 HIS A C 1
ATOM 774 O O . HIS A 1 98 ? -14.166 5.084 6.859 1.00 92.44 98 HIS A O 1
ATOM 780 N N . THR A 1 99 ? -13.194 3.107 7.269 1.00 94.12 99 THR A N 1
ATOM 781 C CA . THR A 1 99 ? -13.595 3.007 8.680 1.00 94.12 99 THR A CA 1
ATOM 782 C C . THR A 1 99 ? -13.156 4.215 9.512 1.00 94.12 99 THR A C 1
ATOM 784 O O . THR A 1 99 ? -13.938 4.782 10.269 1.00 94.12 99 THR A O 1
ATOM 787 N N . LEU A 1 100 ? -11.931 4.708 9.304 1.00 94.94 100 LEU A N 1
ATOM 788 C CA . LEU A 1 100 ? -11.387 5.885 9.996 1.00 94.94 100 LEU A CA 1
ATOM 789 C C . LEU A 1 100 ? -11.952 7.226 9.501 1.00 94.94 100 LEU A C 1
ATOM 791 O O . LEU A 1 100 ? -11.589 8.273 10.042 1.00 94.94 100 LEU A O 1
ATOM 795 N N . GLN A 1 101 ? -12.762 7.247 8.437 1.00 91.44 101 GLN A N 1
ATOM 796 C CA . GLN A 1 101 ? -13.551 8.438 8.091 1.00 91.44 101 GLN A CA 1
ATOM 797 C C . GLN A 1 101 ? -14.816 8.537 8.945 1.00 91.44 101 GLN A C 1
ATOM 799 O O . GLN A 1 101 ? -15.272 9.650 9.206 1.00 91.44 101 GLN A O 1
ATOM 804 N N . ILE A 1 102 ? -15.334 7.391 9.395 1.00 91.88 102 ILE A N 1
ATOM 805 C CA . ILE A 1 102 ? -16.486 7.289 10.291 1.00 91.88 102 ILE A CA 1
ATOM 806 C C . ILE A 1 102 ? -16.026 7.468 11.743 1.00 91.88 102 ILE A C 1
ATOM 808 O O . ILE A 1 102 ? -16.463 8.394 12.422 1.00 91.88 102 ILE A O 1
ATOM 812 N N . HIS A 1 103 ? -15.061 6.662 12.192 1.00 92.69 103 HIS A N 1
ATOM 813 C CA . HIS A 1 103 ? -14.503 6.728 13.546 1.00 92.69 103 HIS A CA 1
ATOM 814 C C . HIS A 1 103 ? -13.292 7.670 13.603 1.00 92.69 103 HIS A C 1
ATOM 816 O O . HIS A 1 103 ? -12.129 7.253 13.590 1.00 92.69 103 HIS A O 1
ATOM 822 N N . GLN A 1 104 ? -13.564 8.977 13.603 1.00 94.31 104 GLN A N 1
ATOM 823 C CA . GLN A 1 104 ? -12.518 10.010 13.603 1.00 94.31 104 GLN A CA 1
ATOM 824 C C . GLN A 1 104 ? -11.687 10.021 14.892 1.00 94.31 104 GLN A C 1
ATOM 826 O O . GLN A 1 104 ? -10.500 10.337 14.853 1.00 94.31 104 GLN A O 1
ATOM 831 N N . ASP A 1 105 ? -12.275 9.629 16.016 1.00 97.31 105 ASP A N 1
ATOM 832 C CA . ASP A 1 105 ? -11.587 9.489 17.297 1.00 97.31 105 ASP A CA 1
ATOM 833 C C . ASP A 1 105 ? -10.514 8.388 17.244 1.00 97.31 105 ASP A C 1
ATOM 835 O O . ASP A 1 105 ? -9.353 8.643 17.572 1.00 97.31 105 ASP A O 1
ATOM 839 N N . LEU A 1 106 ? -10.844 7.215 16.688 1.00 97.38 106 LEU A N 1
ATOM 840 C CA . LEU A 1 106 ? -9.875 6.131 16.478 1.00 97.38 106 LEU A CA 1
ATOM 841 C C . LEU A 1 106 ? -8.768 6.534 15.495 1.00 97.38 106 LEU A C 1
ATOM 843 O O . LEU A 1 106 ? -7.615 6.123 15.631 1.00 97.38 106 LEU A O 1
ATOM 847 N N . ARG A 1 107 ? -9.078 7.389 14.512 1.00 96.75 107 ARG A N 1
ATOM 848 C CA . ARG A 1 107 ? -8.079 7.942 13.583 1.00 96.75 107 ARG A CA 1
ATOM 849 C C . ARG A 1 107 ? -7.046 8.799 14.315 1.00 96.75 107 ARG A C 1
ATOM 851 O O . ARG A 1 107 ? -5.853 8.731 14.001 1.00 96.75 107 ARG A O 1
ATOM 858 N N . GLU A 1 108 ? -7.499 9.634 15.244 1.00 96.94 108 GLU A N 1
ATOM 859 C CA . GLU A 1 108 ? -6.626 10.463 16.075 1.00 96.94 108 GLU A CA 1
ATOM 860 C C . GLU A 1 108 ? -5.815 9.631 17.065 1.00 96.94 108 GLU A C 1
ATOM 862 O O . GLU A 1 108 ? -4.632 9.915 17.274 1.00 96.94 108 GLU A O 1
ATOM 867 N N . GLU A 1 109 ? -6.428 8.607 17.653 1.00 97.19 109 GLU A N 1
ATOM 868 C CA . GLU A 1 109 ? -5.763 7.666 18.549 1.00 97.19 109 GLU A CA 1
ATOM 869 C C . GLU A 1 109 ? -4.642 6.927 17.816 1.00 97.19 109 GLU A C 1
ATOM 871 O O . GLU A 1 109 ? -3.477 7.043 18.206 1.00 97.19 109 GLU A O 1
ATOM 876 N N . LEU A 1 110 ? -4.952 6.305 16.672 1.00 97.19 110 LEU A N 1
ATOM 877 C CA . LEU A 1 110 ? -3.980 5.629 15.810 1.00 97.19 110 LEU A CA 1
ATOM 878 C C . LEU A 1 110 ? -2.793 6.535 15.463 1.00 97.19 110 LEU A C 1
ATOM 880 O O . LEU A 1 110 ? -1.650 6.080 15.413 1.00 97.19 110 LEU A O 1
ATOM 884 N N . ALA A 1 111 ? -3.030 7.833 15.245 1.00 95.56 111 ALA A N 1
ATOM 885 C CA . ALA A 1 111 ? -1.969 8.788 14.938 1.00 95.56 111 ALA A CA 1
ATOM 886 C C . ALA A 1 111 ? -0.956 8.965 16.085 1.00 95.56 111 ALA A C 1
ATOM 888 O O . ALA A 1 111 ? 0.211 9.257 15.799 1.00 95.56 111 ALA A O 1
ATOM 889 N N . LYS A 1 112 ? -1.391 8.798 17.341 1.00 95.62 112 LYS A N 1
ATOM 890 C CA . LYS A 1 112 ? -0.623 9.047 18.574 1.00 95.62 112 LYS A CA 1
ATOM 891 C C . LYS A 1 112 ? 0.071 7.796 19.124 1.00 95.62 112 LYS A C 1
ATOM 893 O O . LYS A 1 112 ? 0.995 7.945 19.926 1.00 95.62 112 LYS A O 1
ATOM 898 N N . VAL A 1 113 ? -0.341 6.598 18.705 1.00 95.75 113 VAL A N 1
ATOM 899 C CA . VAL A 1 113 ? 0.188 5.317 19.200 1.00 95.75 113 VAL A CA 1
ATOM 900 C C . VAL A 1 113 ? 1.712 5.197 19.033 1.00 95.75 113 VAL A C 1
ATOM 902 O O . VAL A 1 113 ? 2.282 5.562 18.000 1.00 95.75 113 VAL A O 1
ATOM 905 N N . LYS A 1 114 ? 2.372 4.647 20.064 1.00 95.19 114 LYS A N 1
ATOM 906 C CA . LYS A 1 114 ? 3.833 4.442 20.137 1.00 95.19 114 LYS A CA 1
ATOM 907 C C . LYS A 1 114 ? 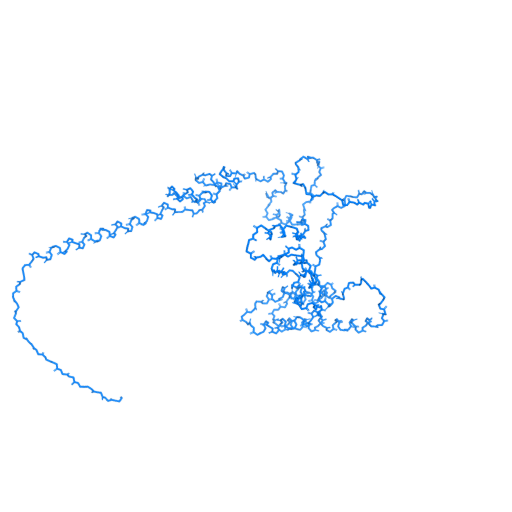4.260 3.008 20.459 1.00 95.19 114 LYS A C 1
ATOM 909 O O . LYS A 1 114 ? 5.454 2.764 20.600 1.00 95.19 114 LYS A O 1
ATOM 914 N N . THR A 1 115 ? 3.326 2.071 20.591 1.00 95.94 115 THR A N 1
ATOM 915 C CA . THR A 1 115 ? 3.615 0.665 20.904 1.00 95.94 115 THR A CA 1
ATOM 916 C C . THR A 1 115 ? 2.769 -0.248 20.028 1.00 95.94 115 THR A C 1
ATOM 918 O O . THR A 1 115 ? 1.701 0.144 19.565 1.00 95.94 115 THR A O 1
ATOM 921 N N . LEU A 1 116 ? 3.246 -1.470 19.793 1.00 94.56 116 LEU A N 1
ATOM 922 C CA . LEU A 1 116 ? 2.503 -2.452 19.003 1.00 94.56 116 LEU A CA 1
ATOM 923 C C . LEU A 1 116 ? 1.233 -2.922 19.726 1.00 94.56 116 LEU A C 1
ATOM 925 O O . LEU A 1 116 ? 0.207 -3.111 19.087 1.00 94.56 116 LEU A O 1
ATOM 929 N N . GLN A 1 117 ? 1.287 -3.027 21.058 1.00 95.56 117 GLN A N 1
ATOM 930 C CA . GLN A 1 117 ? 0.123 -3.373 21.873 1.00 95.56 117 GLN A CA 1
ATOM 931 C C . GLN A 1 117 ? -1.001 -2.347 21.710 1.00 95.56 117 GLN A C 1
ATOM 933 O O . GLN A 1 117 ? -2.119 -2.722 21.391 1.00 95.56 117 GLN A O 1
ATOM 938 N N . ALA A 1 118 ? -0.687 -1.052 21.796 1.00 96.62 118 ALA A N 1
ATOM 939 C CA . ALA A 1 118 ? -1.694 -0.013 21.614 1.00 96.62 118 ALA A CA 1
ATOM 940 C C . ALA A 1 118 ? -2.261 0.029 20.178 1.00 96.62 118 ALA A C 1
ATOM 942 O O . ALA A 1 118 ? -3.396 0.446 19.989 1.00 96.62 118 ALA A O 1
ATOM 943 N N . LEU A 1 119 ? -1.519 -0.429 19.155 1.00 96.31 119 LEU A N 1
ATOM 944 C CA . LEU A 1 119 ? -2.087 -0.603 17.806 1.00 96.31 119 LEU A CA 1
ATOM 945 C C . LEU A 1 119 ? -3.119 -1.736 17.778 1.00 96.31 119 LEU A C 1
ATOM 947 O O . LEU A 1 119 ? -4.169 -1.585 17.157 1.00 96.31 119 LEU A O 1
ATOM 951 N N . ALA A 1 120 ? -2.827 -2.849 18.455 1.00 96.31 120 ALA A N 1
ATOM 952 C CA . ALA A 1 120 ? -3.766 -3.956 18.595 1.00 96.31 120 ALA A CA 1
ATOM 953 C C . ALA A 1 120 ? -5.013 -3.537 19.392 1.00 96.31 120 ALA A C 1
ATOM 955 O O . ALA A 1 120 ? -6.122 -3.916 19.030 1.00 96.31 120 ALA A O 1
ATOM 956 N N . ASP A 1 121 ? -4.853 -2.702 20.420 1.00 97.62 121 ASP A N 1
ATOM 957 C CA . ASP A 1 121 ? -5.976 -2.188 21.209 1.00 97.62 121 ASP A CA 1
ATOM 958 C C . ASP A 1 121 ? -6.898 -1.290 20.360 1.00 97.62 121 ASP A C 1
ATOM 960 O O . ASP A 1 121 ? -8.119 -1.425 20.431 1.00 97.62 121 ASP A O 1
ATOM 964 N N . VAL A 1 122 ? -6.339 -0.440 19.484 1.00 97.81 122 VAL A N 1
ATOM 965 C CA . VAL A 1 122 ? -7.125 0.326 18.494 1.00 97.81 122 VAL A CA 1
ATOM 966 C C . VAL A 1 122 ? -7.857 -0.604 17.520 1.00 97.81 122 VAL A C 1
ATOM 968 O O . VAL A 1 122 ? -9.020 -0.354 17.210 1.00 97.81 122 VAL A O 1
ATOM 971 N N . SER A 1 123 ? -7.212 -1.683 17.058 1.00 97.31 123 SER A N 1
ATOM 972 C CA . SER A 1 123 ? -7.842 -2.679 16.172 1.00 97.31 123 SER A CA 1
ATOM 973 C C . SER A 1 123 ? -9.064 -3.327 16.827 1.00 97.31 123 SER A C 1
ATOM 975 O O . SER A 1 123 ? -10.125 -3.384 16.212 1.00 97.31 123 SER A O 1
ATOM 977 N N . LYS A 1 124 ? -8.946 -3.733 18.097 1.00 97.75 124 LYS A N 1
ATOM 978 C CA . LYS A 1 124 ? -10.052 -4.327 18.866 1.00 97.75 124 LYS A CA 1
ATOM 979 C C . LYS A 1 124 ? -11.206 -3.352 19.075 1.00 97.75 124 LYS A C 1
ATOM 981 O O . LYS A 1 124 ? -12.364 -3.723 18.926 1.00 97.75 124 LYS A O 1
ATOM 986 N N . GLN A 1 125 ? -10.906 -2.092 19.403 1.00 97.75 125 GLN A N 1
ATOM 987 C CA . GLN A 1 125 ? -11.939 -1.058 19.525 1.00 97.75 125 GLN A CA 1
ATOM 988 C C . GLN A 1 125 ? -12.668 -0.823 18.196 1.00 97.75 125 GLN A C 1
ATOM 990 O O . GLN A 1 125 ? -13.885 -0.652 18.186 1.00 97.75 125 GLN A O 1
ATOM 995 N N . LEU A 1 126 ? -11.932 -0.814 17.080 1.00 97.31 126 LEU A N 1
ATOM 996 C CA . LEU A 1 126 ? -12.503 -0.689 15.741 1.00 97.31 126 LEU A CA 1
ATOM 997 C C . LEU A 1 126 ? -13.420 -1.875 15.422 1.00 97.31 126 LEU A C 1
ATOM 999 O O . LEU A 1 126 ? -14.538 -1.655 14.963 1.00 97.31 126 LEU A O 1
ATOM 1003 N N . GLU A 1 127 ? -12.969 -3.102 15.691 1.00 97.62 127 GLU A N 1
ATOM 1004 C CA . GLU A 1 127 ? -13.756 -4.325 15.502 1.00 97.62 127 GLU A CA 1
ATOM 1005 C C . GLU A 1 127 ? -15.068 -4.281 16.293 1.00 97.62 127 GLU A C 1
ATOM 1007 O O . GLU A 1 127 ? -16.132 -4.424 15.694 1.00 97.62 127 GLU A O 1
ATOM 1012 N N . LEU A 1 128 ? -15.005 -4.019 17.604 1.00 97.62 128 LEU A N 1
ATOM 1013 C CA . LEU A 1 128 ? -16.178 -3.951 18.484 1.00 97.62 128 LEU A CA 1
ATOM 1014 C C . LEU A 1 128 ? -17.242 -2.991 17.941 1.00 97.62 128 LEU A C 1
ATOM 1016 O O . LEU A 1 128 ? -18.400 -3.371 17.782 1.00 97.62 128 LEU A O 1
ATOM 1020 N N . ARG A 1 129 ? -16.840 -1.770 17.568 1.00 95.94 129 ARG A N 1
ATOM 1021 C CA . ARG A 1 129 ? -17.766 -0.766 17.021 1.00 95.94 129 ARG A CA 1
ATOM 1022 C C . ARG A 1 129 ? -18.382 -1.206 15.699 1.00 95.94 129 ARG A C 1
ATOM 1024 O O . ARG A 1 129 ? -19.575 -1.019 15.481 1.00 95.94 129 ARG A O 1
ATOM 1031 N N . CYS A 1 130 ? -17.589 -1.813 14.819 1.00 94.56 130 CYS A N 1
ATOM 1032 C CA . CYS A 1 130 ? -18.110 -2.311 13.551 1.00 94.56 130 CYS A CA 1
ATOM 1033 C C . CYS A 1 130 ? -19.080 -3.483 13.762 1.00 94.56 130 CYS A C 1
ATOM 1035 O O . CYS A 1 130 ? -20.094 -3.559 13.073 1.00 94.56 130 CYS A O 1
ATOM 1037 N N . GLN A 1 131 ? -18.810 -4.376 14.717 1.00 94.62 131 GLN A N 1
ATOM 1038 C CA . GLN A 1 131 ? -19.703 -5.487 15.061 1.00 94.62 131 GLN A CA 1
ATOM 1039 C C . GLN A 1 131 ? -21.024 -4.999 15.670 1.00 94.62 131 GLN A C 1
ATOM 1041 O O . GLN A 1 131 ? -22.085 -5.509 15.305 1.00 94.62 131 GLN A O 1
ATOM 1046 N N . GLU A 1 132 ? -20.986 -3.985 16.535 1.00 93.50 132 GLU A N 1
ATOM 1047 C CA . GLU A 1 132 ? -22.186 -3.319 17.057 1.00 93.50 132 GLU A CA 1
ATOM 1048 C C . GLU A 1 132 ? -23.012 -2.691 15.922 1.00 93.50 132 GLU A C 1
ATOM 1050 O O . GLU A 1 132 ? -24.222 -2.904 15.838 1.00 93.50 132 GLU A O 1
ATOM 1055 N N . GLU A 1 133 ? -22.369 -1.981 14.987 1.00 91.44 133 GLU A N 1
ATOM 1056 C CA . GLU A 1 133 ? -23.040 -1.435 13.799 1.00 91.44 133 GLU A CA 1
ATOM 1057 C C . GLU A 1 133 ? -23.646 -2.530 12.907 1.00 91.44 133 GLU A C 1
ATOM 1059 O O . GLU A 1 133 ? -24.756 -2.368 12.394 1.00 91.44 133 GLU A O 1
ATOM 1064 N N . MET A 1 134 ? -22.951 -3.658 12.732 1.00 88.56 134 MET A N 1
ATOM 1065 C CA . MET A 1 134 ? -23.455 -4.819 11.991 1.00 88.56 134 MET A CA 1
ATOM 1066 C C . MET A 1 134 ? -24.681 -5.445 12.656 1.00 88.56 134 MET A C 1
ATOM 1068 O O . MET A 1 134 ? -25.615 -5.833 11.953 1.00 88.56 134 MET A O 1
ATOM 1072 N N . ALA A 1 135 ? -24.685 -5.558 13.987 1.00 90.19 135 ALA A N 1
ATOM 1073 C CA . ALA A 1 135 ? -25.819 -6.080 14.741 1.00 90.19 135 ALA A CA 1
ATOM 1074 C C . ALA A 1 135 ? -27.043 -5.165 14.597 1.00 90.19 135 ALA A C 1
ATOM 1076 O O . ALA A 1 135 ? -28.131 -5.654 14.309 1.00 90.19 135 ALA A O 1
ATOM 1077 N N . ASN A 1 136 ? -26.836 -3.848 14.679 1.00 83.75 136 ASN A N 1
ATOM 1078 C CA . ASN A 1 136 ? -27.897 -2.844 14.558 1.00 83.75 136 ASN A CA 1
ATOM 1079 C C . ASN A 1 136 ? -28.443 -2.689 13.124 1.00 83.75 136 ASN A C 1
ATOM 1081 O O . ASN A 1 136 ? -29.557 -2.207 12.937 1.00 83.75 136 ASN A O 1
ATOM 1085 N N . ARG A 1 137 ? -27.674 -3.062 12.088 1.00 73.25 137 ARG A N 1
ATOM 1086 C CA . ARG A 1 137 ? -28.117 -2.989 10.680 1.00 73.25 137 ARG A CA 1
ATOM 1087 C C . ARG A 1 137 ? -29.008 -4.142 10.229 1.00 73.25 137 ARG A C 1
ATOM 1089 O O . ARG A 1 137 ? -29.695 -3.985 9.225 1.00 73.25 137 ARG A O 1
ATOM 1096 N N . LYS A 1 138 ? -28.993 -5.289 10.915 1.00 57.91 138 LYS A N 1
ATOM 1097 C CA . LYS A 1 138 ? -29.759 -6.481 10.498 1.00 57.91 138 LYS A CA 1
ATOM 1098 C C . LYS A 1 138 ? -31.284 -6.285 10.505 1.00 57.91 138 LYS A C 1
ATOM 1100 O O . LYS A 1 138 ? -31.979 -7.133 9.957 1.00 57.91 138 LYS A O 1
ATOM 1105 N N . ASP A 1 139 ? -31.779 -5.167 11.035 1.00 50.38 139 ASP A N 1
ATOM 1106 C CA . ASP A 1 139 ? -33.204 -4.825 11.094 1.00 50.38 139 ASP A CA 1
ATOM 1107 C C . ASP A 1 139 ? -33.742 -4.102 9.836 1.00 50.38 139 ASP A C 1
ATOM 1109 O O . ASP A 1 139 ? -34.922 -3.756 9.783 1.00 50.38 139 ASP A O 1
ATOM 1113 N N . VAL A 1 140 ? -32.912 -3.865 8.808 1.00 52.28 140 VAL A N 1
ATOM 1114 C CA . VAL A 1 140 ? -33.320 -3.189 7.562 1.00 52.28 140 VAL A CA 1
ATOM 1115 C C . VAL A 1 140 ? -32.997 -4.080 6.357 1.00 52.28 140 VAL A C 1
ATOM 1117 O O . VAL A 1 140 ? -31.840 -4.232 5.978 1.00 52.28 140 VAL A O 1
ATOM 1120 N N . GLU A 1 141 ? -34.024 -4.698 5.765 1.00 43.94 141 GLU A N 1
ATOM 1121 C CA . GLU A 1 141 ? -33.911 -5.534 4.560 1.00 43.94 141 GLU A CA 1
ATOM 1122 C C . GLU A 1 141 ? -33.351 -4.730 3.367 1.00 43.94 141 GLU A C 1
ATOM 1124 O O . GLU A 1 141 ? -33.991 -3.802 2.867 1.00 43.94 141 GLU A O 1
ATOM 1129 N N . ASP A 1 142 ? -32.159 -5.100 2.889 1.00 46.16 142 ASP A N 1
ATOM 1130 C CA . ASP A 1 142 ? -31.494 -4.458 1.750 1.00 46.16 142 ASP A CA 1
ATOM 1131 C C . ASP A 1 142 ? -32.099 -4.926 0.414 1.00 46.16 142 ASP A C 1
ATOM 1133 O O . ASP A 1 142 ? -31.932 -6.072 -0.017 1.00 46.16 142 ASP A O 1
ATOM 1137 N N . LYS A 1 143 ? -32.772 -4.002 -0.281 1.00 41.59 143 LYS A N 1
ATOM 1138 C CA . LYS A 1 143 ? -33.113 -4.124 -1.703 1.00 41.59 143 LYS A CA 1
ATOM 1139 C C . LYS A 1 143 ? -31.974 -3.579 -2.572 1.00 41.59 143 LYS A C 1
ATOM 1141 O O . LYS A 1 143 ? -31.533 -2.450 -2.403 1.00 41.59 143 LYS A O 1
ATOM 1146 N N . GLU A 1 144 ? -31.599 -4.384 -3.565 1.00 38.31 144 GLU A N 1
ATOM 1147 C CA . GLU A 1 144 ? -31.040 -3.980 -4.867 1.00 38.31 144 GLU A CA 1
ATOM 1148 C C . GLU A 1 144 ? -29.640 -3.313 -4.906 1.00 38.31 144 GLU A C 1
ATOM 1150 O O . GLU A 1 144 ? -29.452 -2.101 -4.891 1.00 38.31 144 GLU A O 1
ATOM 1155 N N . GLY A 1 145 ? -28.627 -4.146 -5.171 1.00 44.19 145 GLY A N 1
ATOM 1156 C CA . GLY A 1 145 ? -27.858 -4.071 -6.425 1.00 44.19 145 GLY A CA 1
ATOM 1157 C C . GLY A 1 145 ? -26.780 -2.997 -6.630 1.00 44.19 145 GLY A C 1
ATOM 1158 O O . GLY A 1 145 ? -26.067 -3.095 -7.628 1.00 44.19 145 GLY A O 1
ATOM 1159 N N . ASN A 1 146 ? -26.602 -1.997 -5.760 1.00 41.69 146 ASN A N 1
ATOM 1160 C CA . ASN A 1 146 ? -25.502 -1.025 -5.936 1.00 41.69 146 ASN A CA 1
ATOM 1161 C C . ASN A 1 146 ? -25.092 -0.277 -4.653 1.00 41.69 146 ASN A C 1
ATOM 1163 O O . ASN A 1 146 ? -24.824 0.926 -4.673 1.00 41.69 146 ASN A O 1
ATOM 1167 N N . ILE A 1 147 ? -25.077 -0.971 -3.515 1.00 44.50 147 ILE A N 1
ATOM 1168 C CA . ILE A 1 147 ? -24.718 -0.360 -2.231 1.00 44.50 147 ILE A CA 1
ATOM 1169 C C . ILE A 1 147 ? -23.187 -0.400 -2.074 1.00 44.50 147 ILE A C 1
ATOM 1171 O O . ILE A 1 147 ? -22.594 -1.471 -2.234 1.00 44.50 147 ILE A O 1
ATOM 1175 N N . PRO A 1 148 ? -22.519 0.733 -1.772 1.00 67.50 148 PRO A N 1
ATOM 1176 C CA . PRO A 1 148 ? -21.110 0.738 -1.392 1.00 67.50 148 PRO A CA 1
ATOM 1177 C C . PRO A 1 148 ? -20.897 -0.255 -0.250 1.00 67.50 148 PRO A C 1
ATOM 1179 O O . PRO A 1 148 ? -21.636 -0.209 0.736 1.00 67.50 148 PRO A O 1
ATOM 1182 N N . LEU A 1 149 ? -19.912 -1.148 -0.391 1.00 82.50 149 LEU A N 1
ATOM 1183 C CA . LEU A 1 149 ? -19.579 -2.121 0.648 1.00 82.50 149 LEU A CA 1
ATOM 1184 C C . LEU A 1 149 ? -19.497 -1.415 2.012 1.00 82.50 149 LEU A C 1
ATOM 1186 O O . LEU A 1 149 ? -18.964 -0.295 2.076 1.00 82.50 149 LEU A O 1
ATOM 1190 N N . PRO A 1 150 ? -20.002 -2.033 3.097 1.00 91.19 150 PRO A N 1
ATOM 1191 C CA . PRO A 1 150 ? -19.911 -1.440 4.421 1.00 91.19 150 PRO A CA 1
ATOM 1192 C C . PRO A 1 150 ? -18.487 -0.973 4.729 1.00 91.19 150 PRO A C 1
ATOM 1194 O O . PRO A 1 150 ? -17.515 -1.580 4.280 1.00 91.19 150 PRO A O 1
ATOM 1197 N N . HIS A 1 151 ? -18.346 0.126 5.475 1.00 92.62 151 HIS A N 1
ATOM 1198 C CA . HIS A 1 151 ? -17.049 0.801 5.641 1.00 92.62 151 HIS A CA 1
ATOM 1199 C C . HIS A 1 151 ? -15.975 -0.087 6.280 1.00 92.62 151 HIS A C 1
ATOM 1201 O O . HIS A 1 151 ? -14.788 0.170 6.092 1.00 92.62 151 HIS A O 1
ATOM 1207 N N . TRP A 1 152 ? -16.393 -1.138 6.983 1.00 94.75 152 TRP A N 1
ATOM 1208 C CA . TRP A 1 152 ? -15.549 -2.147 7.606 1.00 94.75 152 TRP A CA 1
ATOM 1209 C C . TRP A 1 152 ? -15.145 -3.314 6.703 1.00 94.75 152 TRP A C 1
ATOM 1211 O O . TRP A 1 152 ? -14.416 -4.194 7.149 1.00 94.75 152 TRP A O 1
ATOM 1221 N N . ILE A 1 153 ? -15.597 -3.354 5.453 1.00 95.50 153 ILE A N 1
ATOM 1222 C CA . ILE A 1 153 ? -15.166 -4.344 4.467 1.00 95.50 153 ILE A CA 1
ATOM 1223 C C . ILE A 1 153 ? -13.982 -3.788 3.673 1.00 95.50 153 ILE A C 1
ATOM 1225 O O . ILE A 1 153 ? -14.013 -2.644 3.206 1.00 95.50 153 ILE A O 1
ATOM 1229 N N . CYS A 1 154 ? -12.942 -4.610 3.493 1.00 94.69 154 CYS A N 1
ATOM 1230 C CA . CYS A 1 154 ? -11.805 -4.302 2.632 1.00 94.69 154 CYS A CA 1
ATOM 1231 C C . CYS A 1 154 ? -12.284 -3.972 1.215 1.00 94.69 154 CYS A C 1
ATOM 1233 O O . CYS A 1 154 ? -12.790 -4.831 0.485 1.00 94.69 154 CYS A O 1
ATOM 1235 N N . GLN A 1 155 ? -12.096 -2.715 0.818 1.00 89.81 155 GLN A N 1
ATOM 1236 C CA . GLN A 1 155 ? -12.589 -2.200 -0.452 1.00 89.81 155 GLN A CA 1
ATOM 1237 C C . GLN A 1 155 ? -11.596 -1.218 -1.089 1.00 89.81 155 GLN A C 1
ATOM 1239 O O . GLN A 1 155 ? -10.864 -0.517 -0.378 1.00 89.81 155 GLN A O 1
ATOM 1244 N N . PRO A 1 156 ? -11.551 -1.131 -2.428 1.00 86.00 156 PRO A N 1
ATOM 1245 C CA . PRO A 1 156 ? -10.594 -0.278 -3.117 1.00 86.00 156 PRO A CA 1
ATOM 1246 C C . PRO A 1 156 ? -10.741 1.202 -2.754 1.00 86.00 156 PRO A C 1
ATOM 1248 O O . PRO A 1 156 ? -11.843 1.729 -2.600 1.00 86.00 156 PRO A O 1
ATOM 1251 N N . TYR A 1 157 ? -9.618 1.917 -2.698 1.00 84.75 157 TYR A N 1
ATOM 1252 C CA . TYR A 1 157 ? -9.644 3.376 -2.659 1.00 84.75 157 TYR A CA 1
ATOM 1253 C C . TYR A 1 157 ? -9.690 3.953 -4.070 1.00 84.75 157 TYR A C 1
ATOM 1255 O O . TYR A 1 157 ? -8.722 3.878 -4.832 1.00 84.75 157 TYR A O 1
ATOM 1263 N N . ILE A 1 158 ? -10.815 4.586 -4.397 1.00 81.00 158 ILE A N 1
ATOM 1264 C CA . ILE A 1 158 ? -10.976 5.345 -5.632 1.00 81.00 158 ILE A CA 1
ATOM 1265 C C . ILE A 1 158 ? -10.665 6.804 -5.324 1.00 81.00 158 ILE A C 1
ATOM 1267 O O . ILE A 1 158 ? -11.394 7.486 -4.604 1.00 81.00 158 ILE A O 1
ATOM 1271 N N . ARG A 1 159 ? -9.564 7.306 -5.888 1.00 74.56 159 ARG A N 1
ATOM 1272 C CA . ARG A 1 159 ? -9.204 8.718 -5.763 1.00 74.56 159 ARG A CA 1
ATOM 1273 C C . ARG A 1 159 ? -10.301 9.580 -6.404 1.00 74.56 159 ARG A C 1
ATOM 1275 O O . ARG A 1 159 ? -10.497 9.471 -7.616 1.00 74.56 159 ARG A O 1
ATOM 1282 N N . PRO A 1 160 ? -10.930 10.505 -5.658 1.00 72.81 160 PRO A N 1
ATOM 1283 C CA . PRO A 1 160 ? -11.873 11.444 -6.244 1.00 72.81 160 PRO A CA 1
ATOM 1284 C C . PRO A 1 160 ? -11.206 12.242 -7.365 1.00 72.81 160 PRO A C 1
ATOM 1286 O O . PRO A 1 160 ? -10.055 12.682 -7.231 1.00 72.81 160 PRO A O 1
ATOM 1289 N N . ALA A 1 161 ? -11.927 12.447 -8.467 1.00 68.12 161 ALA A N 1
ATOM 1290 C CA . ALA A 1 161 ? -11.458 13.333 -9.519 1.00 68.12 161 ALA A CA 1
ATOM 1291 C C . ALA A 1 161 ? -11.179 14.727 -8.921 1.00 68.12 161 ALA A C 1
ATOM 1293 O O . ALA A 1 161 ? -11.912 15.179 -8.033 1.00 68.12 161 ALA A O 1
ATOM 1294 N N . PRO A 1 162 ? -10.118 15.426 -9.364 1.00 65.50 162 PRO A N 1
ATOM 1295 C CA . PRO A 1 162 ? -9.912 16.809 -8.968 1.00 65.50 162 PRO A CA 1
ATOM 1296 C C . PRO A 1 162 ? -11.185 17.601 -9.266 1.00 65.50 162 PRO A C 1
ATOM 1298 O O . PRO A 1 162 ? -11.665 17.563 -10.398 1.00 65.50 162 PRO A O 1
ATOM 1301 N N . LYS A 1 163 ? -11.728 18.304 -8.263 1.00 57.28 163 LYS A N 1
ATOM 1302 C CA . LYS A 1 163 ? -12.853 19.219 -8.481 1.00 57.28 163 LYS A CA 1
ATOM 1303 C C . LYS A 1 163 ? -12.450 20.181 -9.597 1.00 57.28 163 LYS A C 1
ATOM 1305 O O . LYS A 1 163 ? -11.448 20.887 -9.453 1.00 57.28 163 LYS A O 1
ATOM 1310 N N . GLN A 1 164 ? -13.180 20.163 -10.711 1.00 50.81 164 GLN A N 1
ATOM 1311 C CA . GLN A 1 164 ? -13.039 21.215 -11.708 1.00 50.81 164 GLN A CA 1
ATOM 1312 C C . GLN A 1 164 ? -13.423 22.527 -11.022 1.00 50.81 164 GLN A C 1
ATOM 1314 O O . GLN A 1 164 ? -14.387 22.559 -10.256 1.00 50.81 164 GLN A O 1
ATOM 1319 N N . LEU A 1 165 ? -12.631 23.584 -11.217 1.00 40.00 165 LEU A N 1
ATOM 1320 C CA . LEU A 1 165 ? -13.051 24.909 -10.780 1.00 40.00 165 LEU A CA 1
ATOM 1321 C C . LEU A 1 165 ? -14.267 25.276 -11.628 1.00 40.00 165 LEU A C 1
ATOM 1323 O O . LEU A 1 165 ? -14.124 25.628 -12.793 1.00 40.00 165 LEU A O 1
ATOM 1327 N N . THR A 1 166 ? -15.455 25.152 -11.051 1.00 36.16 166 THR A N 1
ATOM 1328 C CA . THR A 1 166 ? -16.672 25.713 -11.617 1.00 36.16 166 THR A CA 1
ATOM 1329 C C . THR A 1 166 ? -16.545 27.229 -11.538 1.00 36.16 166 THR A C 1
ATOM 1331 O O . THR A 1 166 ? -16.653 27.815 -10.460 1.00 36.16 166 THR A O 1
ATOM 1334 N N . THR A 1 167 ? -16.276 27.877 -12.666 1.00 37.38 167 THR A N 1
ATOM 1335 C CA . THR A 1 167 ? -16.697 29.262 -12.863 1.00 37.38 167 THR A CA 1
ATOM 1336 C C . THR A 1 167 ? -18.221 29.258 -12.853 1.00 37.38 167 THR A C 1
ATOM 1338 O O . THR A 1 167 ? -18.838 28.530 -13.625 1.00 37.38 167 THR A O 1
ATOM 1341 N N . ASN A 1 168 ? -18.822 30.000 -11.925 1.00 35.62 168 ASN A N 1
ATOM 1342 C CA . ASN A 1 168 ? -20.272 30.127 -11.824 1.00 35.62 168 ASN A CA 1
ATOM 1343 C C . ASN A 1 168 ? -20.850 30.630 -13.155 1.00 35.62 168 ASN A C 1
ATOM 1345 O O . ASN A 1 168 ? -20.491 31.712 -13.611 1.00 35.62 168 ASN A O 1
ATOM 1349 N N . GLY A 1 169 ? -21.751 29.850 -13.745 1.00 32.41 169 GLY A N 1
ATOM 1350 C CA . GLY A 1 169 ? -22.493 30.189 -14.955 1.00 32.41 169 GLY A CA 1
ATOM 1351 C C . GLY A 1 169 ? -23.238 28.959 -15.467 1.00 32.41 169 GLY A C 1
ATOM 1352 O O . GLY A 1 169 ? -22.634 27.931 -15.730 1.00 32.41 169 GLY A O 1
ATOM 1353 N N . SER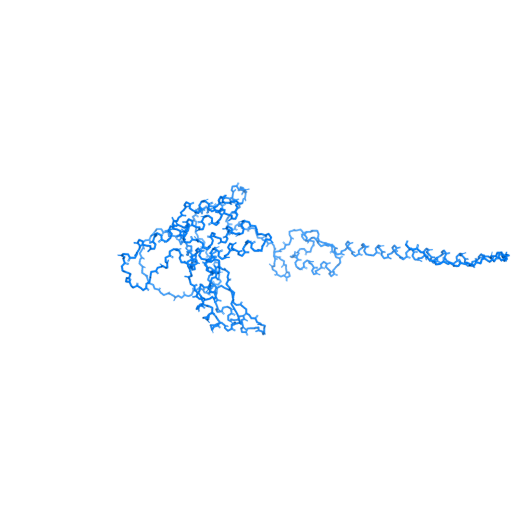 A 1 170 ? -24.556 29.052 -15.511 1.00 31.58 170 SER A N 1
ATOM 1354 C CA . SER A 1 170 ? -25.564 28.008 -15.721 1.00 31.58 170 SER A CA 1
ATOM 1355 C C . SER A 1 170 ? -25.466 27.131 -16.985 1.00 31.58 170 SER A C 1
ATOM 1357 O O . SER A 1 170 ? -25.088 27.611 -18.046 1.00 31.58 170 SER A O 1
ATOM 1359 N N . ALA A 1 171 ? -26.063 25.935 -16.847 1.00 31.89 171 ALA A N 1
ATOM 1360 C CA . ALA A 1 171 ? -26.938 25.221 -17.798 1.00 31.89 171 ALA A CA 1
ATOM 1361 C C . ALA A 1 171 ? -26.389 24.033 -18.633 1.00 31.89 171 ALA A C 1
ATOM 1363 O O . ALA A 1 171 ? -25.581 24.187 -19.534 1.00 31.89 171 ALA A O 1
ATOM 1364 N N . GLN A 1 172 ? -27.017 22.880 -18.340 1.00 28.81 172 GLN A N 1
ATOM 1365 C CA . GLN A 1 172 ? -27.452 21.764 -19.202 1.00 28.81 172 GLN A CA 1
ATOM 1366 C C . GLN A 1 172 ? -26.442 20.784 -19.835 1.00 28.81 172 GLN A C 1
ATOM 1368 O O . GLN A 1 172 ? -25.642 21.133 -20.687 1.00 28.81 172 GLN A O 1
ATOM 1373 N N . GLY A 1 173 ? -26.642 19.503 -19.480 1.00 29.56 173 GLY A N 1
ATOM 1374 C CA . GLY A 1 173 ? -26.900 18.420 -20.441 1.00 29.56 173 GLY A CA 1
ATOM 1375 C C . GLY A 1 173 ? -25.714 17.822 -21.208 1.00 29.56 173 GLY A C 1
ATOM 1376 O O . GLY A 1 173 ? -25.141 18.480 -22.056 1.00 29.56 173 GLY A O 1
ATOM 1377 N N . SER A 1 174 ? -25.423 16.540 -20.931 1.00 33.56 174 SER A N 1
ATOM 1378 C CA . SER A 1 174 ? -25.138 15.450 -21.897 1.00 33.56 174 SER A CA 1
ATOM 1379 C C . SER A 1 174 ? -24.709 15.883 -23.313 1.00 33.56 174 SER A C 1
ATOM 1381 O O . SER A 1 174 ? -25.476 16.526 -24.011 1.00 33.56 174 SER A O 1
ATOM 1383 N N . GLU A 1 175 ? -23.548 15.511 -23.859 1.00 28.34 175 GLU A N 1
ATOM 1384 C CA . GLU A 1 175 ? -23.261 14.156 -24.356 1.00 28.34 175 GLU A CA 1
ATOM 1385 C C . GLU A 1 175 ? -21.865 14.125 -25.036 1.00 28.34 175 GLU A C 1
ATOM 1387 O O . GLU A 1 175 ? -21.301 15.157 -25.392 1.00 28.34 175 GLU A O 1
ATOM 1392 N N . LEU A 1 176 ? -21.362 12.915 -25.304 1.00 29.80 176 LEU A N 1
ATOM 1393 C CA . LEU A 1 176 ? -20.352 12.588 -26.325 1.00 29.80 176 LEU A CA 1
ATOM 1394 C C . LEU A 1 176 ? -18.877 12.959 -26.078 1.00 29.80 176 LEU A C 1
ATOM 1396 O O . LEU A 1 176 ? -18.315 13.946 -26.544 1.00 29.80 176 LEU A O 1
ATOM 1400 N N . ARG A 1 177 ? -18.197 11.958 -25.495 1.00 43.53 177 ARG A N 1
ATOM 1401 C CA . ARG A 1 177 ? -16.974 11.339 -26.041 1.00 43.53 177 ARG A CA 1
ATOM 1402 C C . ARG A 1 177 ? -16.553 11.903 -27.410 1.00 43.53 177 ARG A C 1
ATOM 1404 O O . ARG A 1 177 ? -17.094 11.478 -28.428 1.00 43.53 177 ARG A O 1
ATOM 1411 N N . LYS A 1 178 ? -15.473 12.684 -27.451 1.00 30.69 178 LYS A N 1
ATOM 1412 C CA . LYS A 1 178 ? -14.390 12.513 -28.435 1.00 30.69 178 LYS A CA 1
ATOM 1413 C C . LYS A 1 178 ? -13.222 13.454 -28.154 1.00 30.69 178 LYS A C 1
ATOM 1415 O O . LYS A 1 178 ? -13.399 14.607 -27.800 1.00 30.69 178 LYS A O 1
ATOM 1420 N N . MET A 1 179 ? -12.034 12.910 -28.409 1.00 33.25 179 MET A N 1
ATOM 1421 C CA . MET A 1 179 ? -10.773 13.613 -28.658 1.00 33.25 179 MET A CA 1
ATOM 1422 C C . MET A 1 179 ? -10.110 14.326 -27.476 1.00 33.25 179 MET A C 1
ATOM 1424 O O . MET A 1 179 ? -10.173 15.539 -27.368 1.00 33.25 179 MET A O 1
ATOM 1428 N N . VAL A 1 180 ? -9.280 13.599 -26.716 1.00 28.78 180 VAL A N 1
ATOM 1429 C CA . VAL A 1 180 ? -8.026 14.185 -26.203 1.00 28.78 180 VAL A CA 1
ATOM 1430 C C . VAL A 1 180 ? -6.889 13.162 -26.296 1.00 28.78 180 VAL A C 1
ATOM 1432 O O . VAL A 1 180 ? -6.431 12.587 -25.315 1.00 28.78 180 VAL A O 1
ATOM 1435 N N . CYS A 1 181 ? -6.406 12.955 -27.519 1.00 36.50 181 CYS A N 1
ATOM 1436 C CA . CYS A 1 181 ? -4.982 12.761 -27.764 1.00 36.50 181 CYS A CA 1
ATOM 1437 C C . CYS A 1 181 ? -4.549 13.889 -28.696 1.00 36.50 181 CYS A C 1
ATOM 1439 O O . CYS A 1 181 ? -4.461 13.706 -29.903 1.00 36.50 181 CYS A O 1
ATOM 1441 N N . GLN A 1 182 ? -4.330 15.079 -28.143 1.00 27.28 182 GLN A N 1
ATOM 1442 C CA . GLN A 1 182 ? -3.477 16.060 -28.795 1.00 27.28 182 GLN A CA 1
ATOM 1443 C C . GLN A 1 182 ? -2.549 16.673 -27.752 1.00 27.28 182 GLN A C 1
ATOM 1445 O O . GLN A 1 182 ? -2.958 17.128 -26.682 1.00 27.28 182 GLN A O 1
ATOM 1450 N N . LYS A 1 183 ? -1.253 16.605 -28.073 1.00 31.00 183 LYS A N 1
ATOM 1451 C CA . LYS A 1 183 ? -0.205 17.470 -27.533 1.00 31.00 183 LYS A CA 1
ATOM 1452 C C . LYS A 1 183 ? -0.765 18.883 -27.374 1.00 31.00 183 LYS A C 1
ATOM 1454 O O . LYS A 1 183 ? -1.388 19.384 -28.298 1.00 31.00 183 LYS A O 1
ATOM 1459 N N . ARG A 1 184 ? -0.473 19.519 -26.236 1.00 28.19 184 ARG A N 1
ATOM 1460 C CA . ARG A 1 184 ? -0.737 20.945 -26.004 1.00 28.19 184 ARG A CA 1
ATOM 1461 C C . ARG A 1 184 ? -0.270 21.762 -27.211 1.00 28.19 184 ARG A C 1
ATOM 1463 O O . ARG A 1 184 ? 0.940 21.869 -27.422 1.00 28.19 184 ARG A O 1
ATOM 1470 N N . SER A 1 185 ? -1.215 22.314 -27.961 1.00 28.72 185 SER A N 1
ATOM 1471 C CA . SER A 1 185 ? -0.986 23.509 -28.755 1.00 28.72 185 SER A CA 1
ATOM 1472 C C . SER A 1 185 ? -0.849 24.698 -27.806 1.00 28.72 185 SER A C 1
ATOM 1474 O O . SER A 1 185 ? -1.435 24.752 -26.722 1.00 28.72 185 SER A O 1
ATOM 1476 N N . LEU A 1 186 ? 0.072 25.563 -28.198 1.00 48.34 186 LEU A N 1
ATOM 1477 C CA . LEU A 1 186 ? 0.323 26.895 -27.676 1.00 48.34 186 LEU A CA 1
ATOM 1478 C C . LEU A 1 186 ? -0.859 27.819 -28.052 1.00 48.34 186 LEU A C 1
ATOM 1480 O O . LEU A 1 186 ? -1.615 27.441 -28.942 1.00 48.34 186 LEU A O 1
ATOM 1484 N N . GLU A 1 187 ? -0.905 29.015 -27.442 1.00 33.62 187 GLU A N 1
ATOM 1485 C CA . GLU A 1 187 ? -1.820 30.163 -27.687 1.00 33.62 187 GLU A CA 1
ATOM 1486 C C . GLU A 1 187 ? -3.120 30.144 -26.856 1.00 33.62 187 GLU A C 1
ATOM 1488 O O . GLU A 1 187 ? -3.754 29.106 -26.711 1.00 33.62 187 GLU A O 1
ATOM 1493 N N . ASP A 1 188 ? -3.620 31.234 -26.273 1.00 34.81 188 ASP A N 1
ATOM 1494 C CA . ASP A 1 188 ? -3.047 32.476 -25.738 1.00 34.81 188 ASP A CA 1
ATOM 1495 C C . ASP A 1 188 ? -4.138 33.112 -24.837 1.00 34.81 188 ASP A C 1
ATOM 1497 O O . ASP A 1 188 ? -5.312 32.804 -25.004 1.00 34.81 188 ASP A O 1
ATOM 1501 N N . LEU A 1 189 ? -3.723 33.966 -23.891 1.00 38.56 189 LEU A N 1
ATOM 1502 C CA . LEU A 1 189 ? -4.481 35.048 -23.218 1.00 38.56 189 LEU A CA 1
ATOM 1503 C C . LEU A 1 189 ? -5.866 34.749 -22.579 1.00 38.56 189 LEU A C 1
ATOM 1505 O O . LEU A 1 189 ? -6.856 34.567 -23.268 1.00 38.56 189 LEU A O 1
ATOM 1509 N N . ASP A 1 190 ? -5.974 34.876 -21.246 1.00 30.88 190 ASP A N 1
ATOM 1510 C CA . ASP A 1 190 ? -6.571 36.102 -20.685 1.00 30.88 190 ASP A CA 1
ATOM 1511 C C . ASP A 1 190 ? -6.353 36.259 -19.168 1.00 30.88 190 ASP A C 1
ATOM 1513 O O . ASP A 1 190 ? -6.189 35.293 -18.415 1.00 30.88 190 ASP A O 1
ATOM 1517 N N . GLY A 1 191 ? -6.277 37.515 -18.734 1.00 42.62 191 GLY A N 1
ATOM 1518 C CA . GLY A 1 191 ? -5.909 37.925 -17.385 1.00 42.62 191 GLY A CA 1
ATOM 1519 C C . GLY A 1 191 ? -6.984 37.655 -16.331 1.00 42.62 191 GLY A C 1
ATOM 1520 O O . GLY A 1 191 ? -8.058 38.240 -16.348 1.00 42.62 191 GLY A O 1
ATOM 1521 N N . ALA A 1 192 ? -6.640 36.863 -15.318 1.00 32.78 192 ALA A N 1
ATOM 1522 C CA . ALA A 1 192 ? -7.279 36.917 -14.007 1.00 32.78 192 ALA A CA 1
ATOM 1523 C C . ALA A 1 192 ? -6.239 36.574 -12.935 1.00 32.78 192 ALA A C 1
ATOM 1525 O O . ALA A 1 192 ? -5.462 35.627 -13.080 1.00 32.78 192 ALA A O 1
ATOM 1526 N N . ALA A 1 193 ? -6.186 37.368 -11.865 1.00 44.75 193 ALA A N 1
ATOM 1527 C CA . ALA A 1 193 ? -5.238 37.196 -10.771 1.00 44.75 193 ALA A CA 1
ATOM 1528 C C . ALA A 1 193 ? -5.354 35.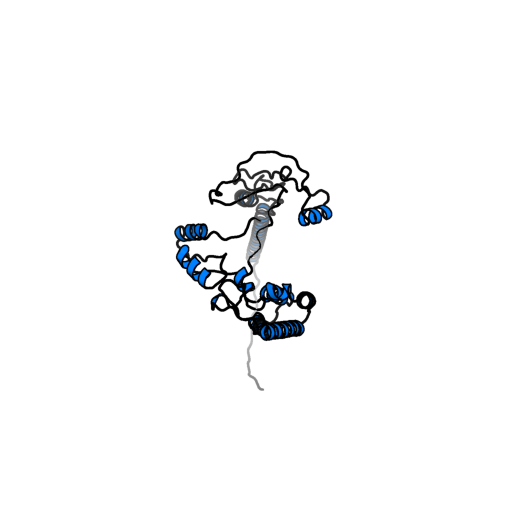784 -10.155 1.00 44.75 193 ALA A C 1
ATOM 1530 O O . ALA A 1 193 ? -6.301 35.480 -9.431 1.00 44.75 193 ALA A O 1
ATOM 1531 N N . GLU A 1 194 ? -4.381 34.907 -10.445 1.00 47.38 194 GLU A N 1
ATOM 1532 C CA . GLU A 1 194 ? -4.326 33.543 -9.906 1.00 47.38 194 GLU A CA 1
ATOM 1533 C C . GLU A 1 194 ? -4.202 33.587 -8.372 1.00 47.38 194 GLU A C 1
ATOM 1535 O O . GLU A 1 194 ? -3.129 33.852 -7.814 1.00 47.38 194 GLU A O 1
ATOM 1540 N N . VAL A 1 195 ? -5.280 33.241 -7.667 1.00 57.44 195 VAL A N 1
ATOM 1541 C CA . VAL A 1 195 ? -5.209 32.893 -6.246 1.00 57.44 195 VAL A CA 1
ATOM 1542 C C . VAL A 1 195 ? -4.329 31.646 -6.114 1.00 57.44 195 VAL A C 1
ATOM 1544 O O . VAL A 1 195 ? -4.681 30.540 -6.530 1.00 57.44 195 VAL A O 1
ATOM 1547 N N . LEU A 1 196 ? -3.130 31.816 -5.551 1.00 65.31 196 LEU A N 1
ATOM 1548 C CA . LEU A 1 196 ? -2.181 30.721 -5.355 1.00 65.31 196 LEU A CA 1
ATOM 1549 C C . LEU A 1 196 ? -2.805 29.631 -4.467 1.00 65.31 196 LEU A C 1
ATOM 1551 O O . LEU A 1 196 ? -3.258 29.918 -3.365 1.00 65.31 196 LEU A O 1
ATOM 1555 N N . SER A 1 197 ? -2.762 28.364 -4.897 1.00 74.94 197 SER A N 1
ATOM 1556 C CA . SER A 1 197 ? -3.209 27.231 -4.060 1.00 74.94 197 SER A CA 1
ATOM 1557 C C . SER A 1 197 ? -2.485 27.175 -2.702 1.00 74.94 197 SER A C 1
ATOM 1559 O O . SER A 1 197 ? -1.323 27.581 -2.608 1.00 74.94 197 SER A O 1
ATOM 1561 N N . LYS A 1 198 ? -3.099 26.552 -1.682 1.00 70.12 198 LYS A N 1
ATOM 1562 C CA . LYS A 1 198 ? -2.522 26.373 -0.326 1.00 70.12 198 LYS A CA 1
ATOM 1563 C C . LYS A 1 198 ? -1.075 25.837 -0.336 1.00 70.12 198 LYS A C 1
ATOM 1565 O O . LYS A 1 198 ? -0.227 26.281 0.435 1.00 70.12 198 LYS A O 1
ATOM 1570 N N . ASN A 1 199 ? -0.742 24.945 -1.273 1.00 68.25 199 ASN A N 1
ATOM 1571 C CA . ASN A 1 199 ? 0.623 24.429 -1.445 1.00 68.25 199 ASN A CA 1
ATOM 1572 C C . ASN A 1 199 ? 1.588 25.431 -2.101 1.00 68.25 199 ASN A C 1
ATOM 1574 O O . ASN A 1 199 ? 2.770 25.454 -1.753 1.00 68.25 199 ASN A O 1
ATOM 1578 N N . LYS A 1 200 ? 1.117 26.253 -3.051 1.00 78.19 200 LYS A N 1
ATOM 1579 C CA . LYS A 1 200 ? 1.910 27.349 -3.637 1.00 78.19 200 LYS A CA 1
ATOM 1580 C C . LYS A 1 200 ? 2.156 28.439 -2.579 1.00 78.19 200 LYS A C 1
ATOM 1582 O O . LYS A 1 200 ? 3.291 28.877 -2.432 1.00 78.19 200 LYS A O 1
ATOM 1587 N N . GLN A 1 201 ? 1.150 28.775 -1.768 1.00 77.12 201 GLN A N 1
ATOM 1588 C CA . GLN A 1 201 ? 1.272 29.713 -0.642 1.00 77.12 201 GLN A CA 1
ATOM 1589 C C . GLN A 1 201 ? 2.307 29.240 0.390 1.00 77.12 201 GLN A C 1
ATOM 1591 O O . GLN A 1 201 ? 3.237 29.980 0.697 1.00 77.12 201 GLN A O 1
ATOM 1596 N N . LYS A 1 202 ? 2.244 27.972 0.827 1.00 78.44 202 LYS A N 1
ATOM 1597 C CA . LYS A 1 202 ? 3.226 27.378 1.760 1.00 78.44 202 LYS A CA 1
ATOM 1598 C C . LYS A 1 202 ? 4.654 27.324 1.197 1.00 78.44 202 LYS A C 1
ATOM 1600 O O . LYS A 1 202 ? 5.626 27.306 1.945 1.00 78.44 202 LYS A O 1
ATOM 1605 N N . LYS A 1 203 ? 4.802 27.274 -0.131 1.00 79.12 203 LYS A N 1
ATOM 1606 C CA . LYS A 1 203 ? 6.107 27.355 -0.809 1.00 79.12 203 LYS A CA 1
ATOM 1607 C C . LYS A 1 203 ? 6.599 28.800 -0.956 1.00 79.12 203 LYS A C 1
ATOM 1609 O O . LYS A 1 203 ? 7.808 29.002 -0.907 1.00 79.12 203 LYS A O 1
ATOM 1614 N N . LYS A 1 204 ? 5.695 29.777 -1.107 1.00 78.62 204 LYS A N 1
ATOM 1615 C CA . LYS A 1 204 ? 6.017 31.213 -1.154 1.00 78.62 204 LYS A CA 1
ATOM 1616 C C . LYS A 1 204 ? 6.373 31.769 0.225 1.00 78.62 204 LYS A C 1
ATOM 1618 O O . LYS A 1 204 ? 7.296 32.558 0.324 1.00 78.62 204 LYS A O 1
ATOM 1623 N N . SER A 1 205 ? 5.727 31.301 1.295 1.00 74.62 205 SER A N 1
ATOM 1624 C CA . SER A 1 205 ? 6.089 31.700 2.665 1.00 74.62 205 SER A CA 1
ATOM 1625 C C . SER A 1 205 ? 7.497 31.245 3.059 1.00 74.62 205 SER A C 1
ATOM 1627 O O . SER A 1 205 ? 8.195 31.944 3.778 1.00 74.62 205 SER A O 1
ATOM 1629 N N . ARG A 1 206 ? 7.945 30.095 2.541 1.00 79.75 206 ARG A N 1
ATOM 1630 C CA . ARG A 1 206 ? 9.312 29.582 2.746 1.00 79.75 206 ARG A CA 1
ATOM 1631 C C . ARG A 1 206 ? 10.358 30.229 1.837 1.00 79.75 206 ARG A C 1
ATOM 1633 O O . ARG A 1 206 ? 11.543 30.153 2.131 1.00 79.75 206 ARG A O 1
ATOM 1640 N N . ASN A 1 207 ? 9.943 30.794 0.706 1.00 77.81 207 ASN A N 1
ATOM 1641 C CA . ASN A 1 207 ? 10.812 31.511 -0.222 1.00 77.81 207 ASN A CA 1
ATOM 1642 C C . ASN A 1 207 ? 9.989 32.622 -0.900 1.00 77.81 207 ASN A C 1
ATOM 1644 O O . ASN A 1 207 ? 9.317 32.345 -1.903 1.00 77.81 207 ASN A O 1
ATOM 1648 N N . PRO A 1 208 ? 10.032 33.859 -0.370 1.00 78.69 208 PRO A N 1
ATOM 1649 C CA . PRO A 1 208 ? 9.239 34.984 -0.872 1.00 78.69 208 PRO A CA 1
ATOM 1650 C C . PRO A 1 208 ? 9.482 35.297 -2.355 1.00 78.69 208 PRO A C 1
ATOM 1652 O O . PRO A 1 208 ? 8.565 35.724 -3.056 1.00 78.69 208 PRO A O 1
ATOM 1655 N N . HIS A 1 209 ? 10.681 34.992 -2.864 1.00 76.81 209 HIS A N 1
ATOM 1656 C CA . HIS A 1 209 ? 11.066 35.167 -4.268 1.00 76.81 209 HIS A CA 1
ATOM 1657 C C . HIS A 1 209 ? 10.629 34.005 -5.178 1.00 76.81 209 HIS A C 1
ATOM 1659 O O . HIS A 1 209 ? 10.916 34.000 -6.378 1.00 76.81 209 HIS A O 1
ATOM 1665 N N . LYS A 1 210 ? 9.935 32.988 -4.649 1.00 73.88 210 LYS A N 1
ATOM 1666 C CA . LYS A 1 210 ? 9.453 31.859 -5.450 1.00 73.88 210 LYS A CA 1
ATOM 1667 C C . LYS A 1 210 ? 8.318 32.314 -6.367 1.00 73.88 210 LYS A C 1
ATOM 1669 O O . LYS A 1 210 ? 7.186 32.526 -5.933 1.00 73.88 210 LYS A O 1
ATOM 1674 N N . ASN A 1 211 ? 8.626 32.418 -7.656 1.00 71.94 211 ASN A N 1
ATOM 1675 C CA . ASN A 1 211 ? 7.660 32.771 -8.685 1.00 71.94 211 ASN A CA 1
ATOM 1676 C C . ASN A 1 211 ? 6.879 31.528 -9.160 1.00 71.94 211 ASN A C 1
ATOM 1678 O O . ASN A 1 211 ? 7.468 30.480 -9.443 1.00 71.94 211 ASN A O 1
ATOM 1682 N N . PHE A 1 212 ? 5.547 31.627 -9.201 1.00 70.12 212 PHE A N 1
ATOM 1683 C CA . PHE A 1 212 ? 4.644 30.549 -9.635 1.00 70.12 212 PHE A CA 1
ATOM 1684 C C . PHE A 1 212 ? 4.009 30.812 -11.001 1.00 70.12 212 PHE A C 1
ATOM 1686 O O . PHE A 1 212 ? 3.254 29.958 -11.472 1.00 70.12 212 PHE A O 1
ATOM 1693 N N . CYS A 1 213 ? 4.322 31.951 -11.626 1.00 70.94 213 CYS A N 1
ATOM 1694 C CA . CYS A 1 213 ? 3.885 32.273 -12.972 1.00 70.94 213 CYS A CA 1
ATOM 1695 C C . CYS A 1 213 ? 4.487 31.255 -13.945 1.00 70.94 213 CYS A C 1
ATOM 1697 O O . CYS A 1 213 ? 5.702 31.048 -14.010 1.00 70.94 213 CYS A O 1
ATOM 1699 N N . THR A 1 214 ? 3.620 30.588 -14.700 1.00 59.16 214 THR A N 1
ATOM 1700 C CA . THR A 1 214 ? 4.002 29.600 -15.714 1.00 59.16 214 THR A CA 1
ATOM 1701 C C . THR A 1 214 ? 4.840 30.213 -16.831 1.00 59.16 214 THR A C 1
ATOM 1703 O O . THR A 1 214 ? 5.704 29.512 -17.359 1.00 59.16 214 THR A O 1
ATOM 1706 N N . GLN A 1 215 ? 4.654 31.505 -17.121 1.00 65.44 215 GLN A N 1
ATOM 1707 C CA . GLN A 1 215 ? 5.395 32.245 -18.148 1.00 65.44 215 GLN A CA 1
ATOM 1708 C C . GLN A 1 215 ? 6.816 32.656 -17.717 1.00 65.44 215 GLN A C 1
ATOM 1710 O O . GLN A 1 215 ? 7.680 32.853 -18.566 1.00 65.44 215 GLN A O 1
ATOM 1715 N N . GLN A 1 216 ? 7.097 32.718 -16.410 1.00 63.28 216 GLN A N 1
ATOM 1716 C CA . GLN A 1 216 ? 8.402 33.133 -15.865 1.00 63.28 216 GLN A CA 1
ATOM 1717 C C . GLN A 1 216 ? 9.242 31.957 -15.341 1.00 63.28 216 GLN A C 1
ATOM 1719 O O . GLN A 1 216 ? 10.216 32.152 -14.610 1.00 63.28 216 GLN A O 1
ATOM 1724 N N . LYS A 1 217 ? 8.890 30.710 -15.690 1.00 58.31 217 LYS A N 1
ATOM 1725 C CA . LYS A 1 217 ? 9.738 29.555 -15.361 1.00 58.31 217 LYS A CA 1
ATOM 1726 C C . LYS A 1 217 ? 11.128 29.759 -15.980 1.00 58.31 217 LYS A C 1
ATOM 1728 O O . LYS A 1 217 ? 11.199 30.089 -17.164 1.00 58.31 217 LYS A O 1
ATOM 1733 N N . PRO A 1 218 ? 12.223 29.534 -15.227 1.00 58.53 218 PRO A N 1
ATOM 1734 C CA . PRO A 1 218 ? 13.566 29.711 -15.758 1.00 58.53 218 PRO A CA 1
ATOM 1735 C C . PRO A 1 218 ? 13.732 28.842 -17.006 1.00 58.53 218 PRO A C 1
ATOM 1737 O O . PRO A 1 218 ? 13.594 27.617 -16.950 1.00 58.53 218 PRO A O 1
ATOM 1740 N N . LYS A 1 219 ? 13.982 29.492 -18.146 1.00 64.31 219 LYS A N 1
ATOM 1741 C CA . LYS A 1 219 ? 14.303 28.817 -19.402 1.00 64.31 219 LYS A CA 1
ATOM 1742 C C . LYS A 1 219 ? 15.690 28.205 -19.230 1.00 64.31 219 LYS A C 1
ATOM 1744 O O . LYS A 1 219 ? 16.698 28.895 -19.328 1.00 64.31 219 LYS A O 1
ATOM 1749 N N . TYR A 1 220 ? 15.743 26.918 -18.902 1.00 72.25 220 TYR A N 1
ATOM 1750 C CA . TYR A 1 220 ? 17.005 26.191 -18.869 1.00 72.25 220 TYR A CA 1
ATOM 1751 C C . TYR A 1 220 ? 17.602 26.191 -20.274 1.00 72.25 220 TYR A C 1
ATOM 1753 O O . TYR A 1 220 ? 16.934 25.789 -21.231 1.00 72.25 220 TYR A O 1
ATOM 1761 N N . LEU A 1 221 ? 18.855 26.630 -20.396 1.00 80.00 221 LEU A N 1
ATOM 1762 C CA . LEU A 1 221 ? 19.599 26.466 -21.638 1.00 80.00 221 LEU A CA 1
ATOM 1763 C C . LEU A 1 221 ? 19.669 24.970 -21.955 1.00 80.00 221 LEU A C 1
ATOM 1765 O O . LEU A 1 221 ? 19.921 24.147 -21.072 1.00 80.00 221 LEU A O 1
ATOM 1769 N N . LYS A 1 222 ? 19.386 24.606 -23.202 1.00 86.19 222 LYS A N 1
ATOM 1770 C CA . LYS A 1 222 ? 19.381 23.210 -23.636 1.00 86.19 222 LYS A CA 1
ATOM 1771 C C . LYS A 1 222 ? 20.790 22.799 -24.050 1.00 86.19 222 LYS A C 1
ATOM 1773 O O . LYS A 1 222 ? 21.551 23.587 -24.596 1.00 86.19 222 LYS A O 1
ATOM 1778 N N . CYS A 1 223 ? 21.131 21.551 -23.774 1.00 86.88 223 CYS A N 1
ATOM 1779 C CA . CYS A 1 223 ? 22.333 20.902 -24.260 1.00 86.88 223 CYS A CA 1
ATOM 1780 C C . CYS A 1 223 ? 22.190 20.660 -25.761 1.00 86.88 223 CYS A C 1
ATOM 1782 O O . CYS A 1 223 ? 21.284 19.938 -26.176 1.00 86.88 223 CYS A O 1
ATOM 1784 N N . GLU A 1 224 ? 23.120 21.183 -26.550 1.00 83.31 224 GLU A N 1
ATOM 1785 C CA . GLU A 1 224 ? 23.098 21.088 -28.016 1.00 83.31 224 GLU A CA 1
ATOM 1786 C C . GLU A 1 224 ? 23.077 19.636 -28.518 1.00 83.31 224 GLU A C 1
ATOM 1788 O O . GLU A 1 224 ? 22.422 19.326 -29.501 1.00 83.31 224 GLU A O 1
ATOM 1793 N N . GLN A 1 225 ? 23.710 18.712 -27.789 1.00 83.25 225 GLN A N 1
ATOM 1794 C CA . GLN A 1 225 ? 23.803 17.305 -28.199 1.00 83.25 225 GLN A CA 1
ATOM 1795 C C . GLN A 1 225 ? 22.531 16.464 -27.988 1.00 83.25 225 GLN A C 1
ATOM 1797 O O . GLN A 1 225 ? 22.413 15.398 -28.580 1.00 83.25 225 GLN A O 1
ATOM 1802 N N . CYS A 1 226 ? 21.619 16.851 -27.086 1.00 86.00 226 CYS A N 1
ATOM 1803 C CA . CYS A 1 226 ? 20.478 15.984 -26.734 1.00 86.00 226 CYS A CA 1
ATOM 1804 C C . CYS A 1 226 ? 19.226 16.706 -26.216 1.00 86.00 226 CYS A C 1
ATOM 1806 O O . CYS A 1 226 ? 18.286 16.055 -25.770 1.00 86.00 226 CYS A O 1
ATOM 1808 N N . GLY A 1 227 ? 19.209 18.039 -26.185 1.00 82.06 227 GLY A N 1
ATOM 1809 C CA . GLY A 1 227 ? 18.059 18.829 -25.734 1.00 82.06 227 GLY A CA 1
ATOM 1810 C C . GLY A 1 227 ? 17.820 18.860 -24.216 1.00 82.06 227 GLY A C 1
ATOM 1811 O O . GLY A 1 227 ? 16.997 19.650 -23.754 1.00 82.06 227 GLY A O 1
ATOM 1812 N N . ASN A 1 228 ? 18.544 18.058 -23.427 1.00 86.38 228 ASN A N 1
ATOM 1813 C CA . ASN A 1 228 ? 18.451 18.060 -21.961 1.00 86.38 228 ASN A CA 1
ATOM 1814 C C . ASN A 1 228 ? 18.975 19.369 -21.344 1.00 86.38 228 ASN A C 1
ATOM 1816 O O . ASN A 1 228 ? 19.845 20.000 -21.938 1.00 86.38 228 ASN A O 1
ATOM 1820 N N . PRO A 1 229 ? 18.539 19.764 -20.133 1.00 87.12 229 PRO A N 1
ATOM 1821 C CA . PRO A 1 229 ? 19.052 20.959 -19.461 1.00 87.12 229 PRO A CA 1
ATOM 1822 C C . PRO A 1 229 ? 20.581 20.946 -19.307 1.00 87.12 229 PRO A C 1
ATOM 1824 O O . PRO A 1 229 ? 21.173 19.979 -18.814 1.00 87.12 229 PRO A O 1
ATOM 1827 N N . LYS A 1 230 ? 21.220 22.030 -19.744 1.00 89.31 230 LYS A N 1
ATOM 1828 C CA . LYS A 1 230 ? 22.658 22.287 -19.627 1.00 89.31 230 LYS A CA 1
ATOM 1829 C C . LYS A 1 230 ? 23.032 22.560 -18.169 1.00 89.31 230 LYS A C 1
ATOM 1831 O O . LYS A 1 230 ? 22.297 23.227 -17.444 1.00 89.31 230 LYS A O 1
ATOM 1836 N N . GLY A 1 231 ? 24.197 22.072 -17.743 1.00 84.44 231 GLY A N 1
ATOM 1837 C CA . GLY A 1 231 ? 24.755 22.448 -16.445 1.00 84.44 231 GLY A CA 1
ATOM 1838 C C . GLY A 1 231 ? 25.224 23.903 -16.473 1.00 84.44 231 GLY A C 1
ATOM 1839 O O . GLY A 1 231 ? 26.075 24.247 -17.291 1.00 84.44 231 GLY A O 1
ATOM 1840 N N . ASN A 1 232 ? 24.705 24.746 -15.576 1.00 82.50 232 ASN A N 1
ATOM 1841 C CA . ASN A 1 232 ? 24.970 26.194 -15.581 1.00 82.50 232 ASN A CA 1
ATOM 1842 C C . ASN A 1 232 ? 26.463 26.565 -15.528 1.00 82.50 232 ASN A C 1
ATOM 1844 O O . ASN A 1 232 ? 26.835 27.617 -16.030 1.00 82.50 232 ASN A O 1
ATOM 1848 N N . LYS A 1 233 ? 27.314 25.718 -14.933 1.00 86.56 233 LYS A N 1
ATOM 1849 C CA . LYS A 1 233 ? 28.772 25.918 -14.832 1.00 86.56 233 LYS A CA 1
ATOM 1850 C C . LYS A 1 233 ? 29.564 24.774 -15.479 1.00 86.56 233 LYS A C 1
ATOM 1852 O O . LYS A 1 233 ? 30.706 24.508 -15.110 1.00 86.56 233 LYS A O 1
ATOM 1857 N N . CYS A 1 234 ? 28.938 24.014 -16.378 1.00 89.94 234 CYS A N 1
ATOM 1858 C CA . CYS A 1 234 ? 29.608 22.910 -17.055 1.00 89.94 234 CYS A CA 1
ATOM 1859 C C . CYS A 1 234 ? 30.697 23.449 -17.985 1.00 89.94 234 CYS A C 1
ATOM 1861 O O . CYS A 1 234 ? 30.396 24.238 -18.875 1.00 89.94 234 CYS A O 1
ATOM 1863 N N . VAL A 1 235 ? 31.926 22.950 -17.834 1.00 90.31 235 VAL A N 1
ATOM 1864 C CA . VAL A 1 235 ? 33.080 23.353 -18.660 1.00 90.31 235 VAL A CA 1
ATOM 1865 C C . VAL A 1 235 ? 32.872 23.070 -20.152 1.00 90.31 235 VAL A C 1
ATOM 1867 O O . VAL A 1 235 ? 33.401 23.772 -21.000 1.00 90.31 235 VAL A O 1
ATOM 1870 N N . PHE A 1 236 ? 32.041 22.075 -20.478 1.00 90.31 236 PHE A N 1
ATOM 1871 C CA . PHE A 1 236 ? 31.711 21.710 -21.856 1.00 90.31 236 PHE A CA 1
ATOM 1872 C C . PHE A 1 236 ? 30.417 22.327 -22.361 1.00 90.31 236 PHE A C 1
ATOM 1874 O O . PHE A 1 236 ? 30.035 22.071 -23.495 1.00 90.31 236 PHE A O 1
ATOM 1881 N N . ASN A 1 237 ? 29.711 23.090 -21.527 1.00 90.56 237 ASN A N 1
ATOM 1882 C CA . ASN A 1 237 ? 28.387 23.603 -21.843 1.00 90.56 237 ASN A CA 1
ATOM 1883 C C . ASN A 1 237 ? 27.341 22.512 -22.178 1.00 90.56 237 ASN A C 1
ATOM 1885 O O . ASN A 1 237 ? 26.371 22.768 -22.886 1.00 90.56 237 ASN A O 1
ATOM 1889 N N . LEU A 1 238 ? 27.501 21.303 -21.628 1.00 91.50 238 LEU A N 1
ATOM 1890 C CA . LEU A 1 238 ? 26.636 20.146 -21.889 1.00 91.50 238 LEU A CA 1
ATOM 1891 C C . LEU A 1 238 ? 25.750 19.797 -20.681 1.00 91.50 238 LEU A C 1
ATOM 1893 O O . LEU A 1 238 ? 25.939 20.298 -19.571 1.00 91.50 238 LEU A O 1
ATOM 1897 N N . CYS A 1 239 ? 24.777 18.904 -20.878 1.00 92.25 239 CYS A N 1
ATOM 1898 C CA . CYS A 1 239 ? 24.094 18.226 -19.772 1.00 92.25 239 CYS A CA 1
ATOM 1899 C C . CYS A 1 239 ? 25.041 17.218 -19.094 1.00 92.25 239 CYS A C 1
ATOM 1901 O O . CYS A 1 239 ? 26.067 16.843 -19.663 1.00 92.25 239 CYS A O 1
ATOM 1903 N N . ARG A 1 240 ? 24.687 16.709 -17.907 1.00 92.00 240 ARG A N 1
ATOM 1904 C CA . ARG A 1 240 ? 25.524 15.742 -17.166 1.00 92.00 240 ARG A CA 1
ATOM 1905 C C . ARG A 1 240 ? 25.903 14.506 -17.997 1.00 92.00 240 ARG A C 1
ATOM 1907 O O . ARG A 1 240 ? 27.058 14.090 -17.963 1.00 92.00 240 ARG A O 1
ATOM 1914 N N . GLY A 1 241 ? 24.957 13.936 -18.747 1.00 90.69 241 GLY A N 1
ATOM 1915 C CA . GLY A 1 241 ? 25.182 12.727 -19.552 1.00 90.69 241 GLY A CA 1
ATOM 1916 C C . GLY A 1 241 ? 26.171 12.948 -20.700 1.00 90.69 241 GLY A C 1
ATOM 1917 O O . GLY A 1 241 ? 27.158 12.225 -20.819 1.00 90.69 241 GLY A O 1
ATOM 1918 N N . CYS A 1 242 ? 25.946 13.989 -21.501 1.00 92.81 242 CYS A N 1
ATOM 1919 C CA . CYS A 1 242 ? 26.827 14.389 -22.600 1.00 92.81 242 CYS A CA 1
ATOM 1920 C C . CYS A 1 242 ? 28.201 14.856 -22.100 1.00 92.81 242 CYS A C 1
ATOM 1922 O O . CYS A 1 242 ? 29.232 14.443 -22.628 1.00 92.81 242 CYS A O 1
ATOM 1924 N N . CYS A 1 243 ? 28.223 15.636 -21.015 1.00 93.94 243 CYS A N 1
ATOM 1925 C CA . CYS A 1 243 ? 29.445 16.063 -20.343 1.00 93.94 243 CYS A CA 1
ATOM 1926 C C . CYS A 1 243 ? 30.282 14.868 -19.884 1.00 93.94 243 CYS A C 1
ATOM 1928 O O . CYS A 1 243 ? 31.490 14.895 -20.062 1.00 93.94 243 CYS A O 1
ATOM 1930 N N . LYS A 1 244 ? 29.670 13.816 -19.323 1.00 93.75 244 LYS A N 1
ATOM 1931 C CA . LYS A 1 244 ? 30.398 12.614 -18.889 1.00 93.75 244 LYS A CA 1
ATOM 1932 C C . LYS A 1 244 ? 31.091 11.915 -20.056 1.00 93.75 244 LYS A C 1
ATOM 1934 O O . LYS A 1 244 ? 32.254 11.556 -19.922 1.00 93.75 244 LYS A O 1
ATOM 1939 N N . LYS A 1 245 ? 30.400 11.753 -21.190 1.00 93.81 245 LYS A N 1
ATOM 1940 C CA . LYS A 1 245 ? 30.970 11.127 -22.397 1.00 93.81 245 LYS A CA 1
ATOM 1941 C C . LYS A 1 245 ? 32.143 11.940 -22.952 1.00 93.81 245 LYS A C 1
ATOM 1943 O O . LYS A 1 245 ? 33.198 11.374 -23.219 1.00 93.81 245 LYS A O 1
ATOM 1948 N N . LYS A 1 246 ? 31.973 13.262 -23.073 1.00 92.31 246 LYS A N 1
ATOM 1949 C CA . LYS A 1 246 ? 33.013 14.166 -23.586 1.00 92.31 246 LYS A CA 1
ATOM 1950 C C . LYS A 1 246 ? 34.218 14.253 -22.643 1.00 92.31 246 LYS A C 1
ATOM 1952 O O . LYS A 1 246 ? 35.338 14.038 -23.076 1.00 92.31 246 LYS A O 1
ATOM 1957 N N . ALA A 1 247 ? 33.973 14.448 -21.348 1.00 93.38 247 ALA A N 1
ATOM 1958 C CA . ALA A 1 247 ? 35.010 14.521 -20.320 1.00 93.38 247 ALA A CA 1
ATOM 1959 C C . ALA A 1 247 ? 35.820 13.222 -20.191 1.00 93.38 247 ALA A C 1
ATOM 1961 O O . ALA A 1 247 ? 37.007 13.270 -19.898 1.00 93.38 247 ALA A O 1
ATOM 1962 N N . PHE A 1 248 ? 35.191 12.064 -20.412 1.00 93.44 248 PHE A N 1
ATOM 1963 C CA . PHE A 1 248 ? 35.899 10.787 -20.447 1.00 93.44 248 PHE A CA 1
ATOM 1964 C C . PHE A 1 248 ? 36.810 10.682 -21.676 1.00 93.44 248 PHE A C 1
ATOM 1966 O O . PHE A 1 248 ? 37.971 10.317 -21.536 1.00 93.44 248 PHE A O 1
ATOM 1973 N N . LYS A 1 249 ? 36.305 11.048 -22.864 1.00 93.31 249 LYS A N 1
ATOM 1974 C CA . LYS A 1 249 ? 37.079 11.012 -24.115 1.00 93.31 249 LYS A CA 1
ATOM 1975 C C . LYS A 1 249 ? 38.262 11.986 -24.101 1.00 93.31 249 LYS A C 1
ATOM 1977 O O . LYS A 1 249 ? 39.323 11.655 -24.609 1.00 93.31 249 LYS A O 1
ATOM 1982 N N . GLU A 1 250 ? 38.071 13.169 -23.527 1.00 92.56 250 GLU A N 1
ATOM 1983 C CA . GLU A 1 250 ? 39.087 14.230 -23.463 1.00 92.56 250 GLU A CA 1
ATOM 1984 C C . GLU A 1 250 ? 39.940 14.173 -22.186 1.00 92.56 250 GLU A C 1
ATOM 1986 O O . GLU A 1 250 ? 40.762 15.058 -21.977 1.00 92.56 250 GLU A O 1
ATOM 1991 N N . ILE A 1 251 ? 39.742 13.158 -21.327 1.00 91.69 251 ILE A N 1
ATOM 1992 C CA . ILE A 1 251 ? 40.421 13.001 -20.026 1.00 91.69 251 ILE A CA 1
ATOM 1993 C C . ILE A 1 251 ? 40.434 14.337 -19.271 1.00 91.69 251 ILE A C 1
ATOM 1995 O O . ILE A 1 251 ? 41.468 14.912 -18.943 1.00 91.69 251 ILE A O 1
ATOM 1999 N N . ALA A 1 252 ? 39.240 14.872 -19.049 1.00 93.44 252 ALA A N 1
ATOM 2000 C CA . ALA A 1 252 ? 39.041 16.223 -18.559 1.00 93.44 252 ALA A CA 1
ATOM 2001 C C . ALA A 1 252 ? 38.116 16.252 -17.340 1.00 93.44 252 ALA A C 1
ATOM 2003 O O . ALA A 1 252 ? 37.256 15.389 -17.141 1.00 93.44 252 ALA A O 1
ATOM 2004 N N . ASP A 1 253 ? 38.275 17.289 -16.525 1.00 94.44 253 ASP A N 1
ATOM 2005 C CA . ASP A 1 253 ? 37.508 17.468 -15.297 1.00 94.44 253 ASP A CA 1
ATOM 2006 C C . ASP A 1 253 ? 36.354 18.440 -15.505 1.00 94.44 253 ASP A C 1
ATOM 2008 O O . ASP A 1 253 ? 36.445 19.403 -16.259 1.00 94.44 253 ASP A O 1
ATOM 2012 N N . CYS A 1 254 ? 35.243 18.205 -14.811 1.00 93.62 254 CYS A N 1
ATOM 2013 C CA . CYS A 1 254 ? 34.102 19.113 -14.811 1.00 93.62 254 CYS A CA 1
ATOM 2014 C C . CYS A 1 254 ? 33.580 19.284 -13.379 1.00 93.62 254 CYS A C 1
ATOM 2016 O O . CYS A 1 254 ? 32.732 18.491 -12.943 1.00 93.62 254 CYS A O 1
ATOM 2018 N N . PRO A 1 255 ? 34.002 20.344 -12.661 1.00 90.44 255 PRO A N 1
ATOM 2019 C CA . PRO A 1 255 ? 33.567 20.621 -11.291 1.00 90.44 255 PRO A CA 1
ATOM 2020 C C . PRO A 1 255 ? 32.044 20.718 -11.151 1.00 90.44 255 PRO A C 1
ATOM 2022 O O . PRO A 1 255 ? 31.465 20.127 -10.245 1.00 90.44 255 PRO A O 1
ATOM 2025 N N . SER A 1 256 ? 31.364 21.350 -12.116 1.00 88.69 256 SER A N 1
ATOM 2026 C CA . SER A 1 256 ? 29.898 21.493 -12.109 1.00 88.69 256 SER A CA 1
ATOM 2027 C C . SER A 1 256 ? 29.126 20.172 -12.171 1.00 88.69 256 SER A C 1
ATOM 2029 O O . SER A 1 256 ? 27.946 20.154 -11.831 1.00 88.69 256 SER A O 1
ATOM 2031 N N . HIS A 1 257 ? 29.746 19.082 -12.628 1.00 89.94 257 HIS A N 1
ATOM 2032 C CA . HIS A 1 257 ? 29.126 17.753 -12.669 1.00 89.94 257 HIS A CA 1
ATOM 2033 C C . HIS A 1 257 ? 29.856 16.735 -11.781 1.00 89.94 257 HIS A C 1
ATOM 2035 O O . HIS A 1 257 ? 29.460 15.568 -11.760 1.00 89.94 257 HIS A O 1
ATOM 2041 N N . GLY A 1 258 ? 30.882 17.164 -11.037 1.00 90.38 258 GLY A N 1
ATOM 2042 C CA . GLY A 1 258 ? 31.702 16.301 -10.187 1.00 90.38 258 GLY A CA 1
ATOM 2043 C C . GLY A 1 258 ? 32.533 15.271 -10.959 1.00 90.38 258 GLY A C 1
ATOM 2044 O O . GLY A 1 258 ? 32.753 14.174 -10.453 1.00 90.38 258 GLY A O 1
ATOM 2045 N N . LEU A 1 259 ? 32.954 15.577 -12.191 1.00 93.69 259 LEU A N 1
ATOM 2046 C CA . LEU A 1 259 ? 33.792 14.682 -12.999 1.00 93.69 259 LEU A CA 1
ATOM 2047 C C . LEU A 1 259 ? 35.272 15.003 -12.765 1.00 93.69 259 LEU A C 1
ATOM 2049 O O . LEU A 1 259 ? 35.646 16.173 -12.822 1.00 93.69 259 LEU A O 1
ATOM 2053 N N . ARG A 1 260 ? 36.081 13.973 -12.496 1.00 93.38 260 ARG A N 1
ATOM 2054 C CA . ARG A 1 260 ? 37.514 14.073 -12.170 1.00 93.38 260 ARG A CA 1
ATOM 2055 C C . ARG A 1 260 ? 38.343 13.052 -12.967 1.00 93.38 260 ARG A C 1
ATOM 2057 O O . ARG A 1 260 ? 38.959 12.175 -12.370 1.00 93.38 260 ARG A O 1
ATOM 2064 N N . PHE A 1 261 ? 38.233 13.049 -14.294 1.00 93.38 261 PHE A N 1
ATOM 2065 C CA . PHE A 1 261 ? 38.966 12.106 -15.146 1.00 93.38 261 PHE A CA 1
ATOM 2066 C C . PHE A 1 261 ? 40.447 12.482 -15.307 1.00 93.38 261 PHE A C 1
ATOM 2068 O O . PHE A 1 261 ? 41.287 11.593 -15.206 1.00 93.38 261 PHE A O 1
ATOM 2075 N N . LYS A 1 262 ? 40.769 13.773 -15.458 1.00 91.50 262 LYS A N 1
ATOM 2076 C CA . LYS A 1 262 ? 42.139 14.299 -15.548 1.00 91.50 262 LYS A CA 1
ATOM 2077 C C . LYS A 1 262 ? 42.903 14.085 -14.253 1.00 91.50 262 LYS A C 1
ATOM 2079 O O . LYS A 1 262 ? 43.897 13.370 -14.252 1.00 91.50 262 LYS A O 1
ATOM 2084 N N . THR A 1 263 ? 42.360 14.582 -13.138 1.00 91.31 263 THR A N 1
ATOM 2085 C CA . THR A 1 263 ? 42.995 14.436 -11.817 1.00 91.31 263 THR A CA 1
ATOM 2086 C C . THR A 1 263 ? 43.267 12.962 -11.477 1.00 91.31 263 THR A C 1
ATOM 2088 O O . THR A 1 263 ? 44.291 12.624 -10.891 1.00 91.31 263 THR A O 1
ATOM 2091 N N . LYS A 1 264 ? 42.356 12.046 -11.847 1.00 91.50 264 LYS A N 1
ATOM 2092 C CA . LYS A 1 264 ? 42.549 10.604 -11.616 1.00 91.50 264 LYS A CA 1
ATOM 2093 C C . LYS A 1 264 ? 43.611 9.989 -12.526 1.00 91.50 264 LYS A C 1
ATOM 2095 O O . LYS A 1 264 ? 44.319 9.096 -12.074 1.00 91.50 264 LYS A O 1
ATOM 2100 N N . ALA A 1 265 ? 43.694 10.419 -13.782 1.00 90.31 265 ALA A N 1
ATOM 2101 C CA . ALA A 1 265 ? 44.715 9.944 -14.711 1.00 90.31 265 ALA A CA 1
ATOM 2102 C C . ALA A 1 265 ? 46.114 10.427 -14.295 1.00 90.31 265 ALA A C 1
ATOM 2104 O O . ALA A 1 265 ? 47.043 9.628 -14.263 1.00 90.31 265 ALA A O 1
ATOM 2105 N N . GLU A 1 266 ? 46.242 11.695 -13.897 1.00 92.44 266 GLU A N 1
ATOM 2106 C CA . GLU A 1 266 ? 47.497 12.275 -13.401 1.00 92.44 266 GLU A CA 1
ATOM 2107 C C . GLU A 1 266 ? 47.975 11.581 -12.124 1.00 92.44 266 GLU A C 1
ATOM 2109 O O . GLU A 1 266 ? 49.144 11.221 -12.031 1.00 92.44 266 GLU A O 1
ATOM 2114 N N . LYS A 1 267 ? 47.064 11.306 -11.181 1.00 91.44 267 LYS A N 1
ATOM 2115 C CA . LYS A 1 267 ? 47.400 10.571 -9.956 1.00 91.44 267 LYS A CA 1
ATOM 2116 C C . LYS A 1 267 ? 47.923 9.158 -10.242 1.00 91.44 267 LYS A C 1
ATOM 2118 O O . LYS A 1 267 ? 48.935 8.774 -9.676 1.00 91.44 267 LYS A O 1
ATOM 2123 N N . ARG A 1 268 ? 47.274 8.409 -11.141 1.00 89.81 268 ARG A N 1
ATOM 2124 C CA . ARG A 1 268 ? 47.744 7.067 -11.534 1.00 89.81 268 ARG A CA 1
ATOM 2125 C C . ARG A 1 268 ? 49.117 7.112 -12.190 1.00 89.81 268 ARG A C 1
ATOM 2127 O O . ARG A 1 268 ? 49.954 6.273 -11.901 1.00 89.81 268 ARG A O 1
ATOM 2134 N N . LYS A 1 269 ? 49.349 8.107 -13.048 1.00 90.31 269 LYS A N 1
ATOM 2135 C CA . LYS A 1 269 ? 50.645 8.288 -13.699 1.00 90.31 269 LYS A CA 1
ATOM 2136 C C . LYS A 1 269 ? 51.748 8.604 -12.683 1.00 90.31 269 LYS A C 1
ATOM 2138 O O . LYS A 1 269 ? 52.816 8.019 -12.770 1.00 90.31 269 LYS A O 1
ATOM 2143 N N . ALA A 1 270 ? 51.470 9.466 -11.704 1.00 89.25 270 ALA A N 1
ATOM 2144 C CA . ALA A 1 270 ? 52.406 9.756 -10.619 1.00 89.25 270 ALA A CA 1
ATOM 2145 C C . ALA A 1 270 ? 52.730 8.499 -9.789 1.00 89.25 270 ALA A C 1
ATOM 2147 O O . ALA A 1 270 ? 53.898 8.220 -9.556 1.00 89.25 270 ALA A O 1
ATOM 2148 N N . GLU A 1 271 ? 51.718 7.701 -9.430 1.00 90.56 271 GLU A N 1
ATOM 2149 C CA . GLU A 1 271 ? 51.903 6.426 -8.713 1.00 90.56 271 GLU A CA 1
ATOM 2150 C C . GLU A 1 271 ? 52.731 5.409 -9.531 1.00 90.56 271 GLU A C 1
ATOM 2152 O O . GLU A 1 271 ? 53.545 4.671 -8.976 1.00 90.56 271 GLU A O 1
ATOM 2157 N N . GLU A 1 272 ? 52.547 5.360 -10.855 1.00 88.31 272 GLU A N 1
ATOM 2158 C CA . GLU A 1 272 ? 53.328 4.500 -11.755 1.00 88.31 272 GLU A CA 1
ATOM 2159 C C . GLU A 1 272 ? 54.780 4.967 -11.913 1.00 88.31 272 GLU A C 1
ATOM 2161 O O . GLU A 1 272 ? 55.684 4.133 -11.997 1.00 88.31 272 GLU A O 1
ATOM 2166 N N . ASP A 1 273 ? 55.012 6.277 -11.979 1.00 87.56 273 ASP A N 1
ATOM 2167 C CA . ASP A 1 273 ? 56.353 6.847 -12.108 1.00 87.56 273 ASP A CA 1
ATOM 2168 C C . ASP A 1 273 ? 57.140 6.687 -10.789 1.00 87.56 273 ASP A C 1
ATOM 2170 O O . ASP A 1 273 ? 58.283 6.232 -10.825 1.00 87.56 273 ASP A O 1
ATOM 2174 N N . GLU A 1 274 ? 56.498 6.873 -9.627 1.00 85.38 274 GLU A N 1
ATOM 2175 C CA . GLU A 1 274 ? 57.085 6.561 -8.310 1.00 85.38 274 GLU A CA 1
ATOM 2176 C C . GLU A 1 274 ? 57.495 5.080 -8.195 1.00 85.38 274 GLU A C 1
ATOM 2178 O O . GLU A 1 274 ? 58.592 4.763 -7.733 1.00 85.38 274 GLU A O 1
ATOM 2183 N N . GLN A 1 275 ? 56.664 4.146 -8.671 1.00 79.81 275 GLN A N 1
ATOM 2184 C CA . GLN A 1 275 ? 57.003 2.714 -8.664 1.00 79.81 275 GLN A CA 1
ATOM 2185 C C . GLN A 1 275 ? 58.165 2.359 -9.603 1.00 79.81 275 GLN A C 1
ATOM 2187 O O . GLN A 1 275 ? 58.907 1.409 -9.332 1.00 79.81 275 GLN A O 1
ATOM 2192 N N . LYS A 1 276 ? 58.336 3.086 -10.713 1.00 79.56 276 LYS A N 1
ATOM 2193 C CA . LYS A 1 276 ? 59.480 2.896 -11.620 1.00 79.56 276 LYS A CA 1
ATOM 2194 C C . LYS A 1 276 ? 60.772 3.427 -11.007 1.00 79.56 276 LYS A C 1
ATOM 2196 O O . LYS A 1 276 ? 61.802 2.771 -11.155 1.00 79.56 276 LYS A O 1
ATOM 2201 N N . ASP A 1 277 ? 60.717 4.552 -10.301 1.00 77.06 277 ASP A N 1
ATOM 2202 C CA . ASP A 1 277 ? 61.883 5.122 -9.620 1.00 77.06 277 ASP A CA 1
ATOM 2203 C C . ASP A 1 277 ? 62.363 4.235 -8.460 1.00 77.06 277 ASP A C 1
ATOM 2205 O O . ASP A 1 277 ? 63.568 4.018 -8.321 1.00 77.06 277 ASP A O 1
ATOM 2209 N N . VAL A 1 278 ? 61.442 3.624 -7.701 1.00 76.69 278 VAL A N 1
ATOM 2210 C CA . VAL A 1 278 ? 61.778 2.626 -6.663 1.00 76.69 278 VAL A CA 1
ATOM 2211 C C . VAL A 1 278 ? 62.431 1.377 -7.272 1.00 76.69 278 VAL A C 1
ATOM 2213 O O . VAL A 1 278 ? 63.472 0.929 -6.803 1.00 76.69 278 VAL A O 1
ATOM 2216 N N . LYS A 1 279 ? 61.904 0.845 -8.382 1.00 71.50 279 LYS A N 1
ATOM 2217 C CA . LYS A 1 279 ? 62.524 -0.314 -9.058 1.00 71.50 279 LYS A CA 1
ATOM 2218 C C . LYS A 1 279 ? 63.898 -0.000 -9.657 1.00 71.50 279 LYS A C 1
ATOM 2220 O O . LYS A 1 279 ? 64.765 -0.871 -9.714 1.00 71.50 279 LYS A O 1
ATOM 2225 N N . ARG A 1 280 ? 64.110 1.235 -10.121 1.00 71.00 280 ARG A N 1
ATOM 2226 C CA . ARG A 1 280 ? 65.391 1.681 -10.685 1.00 71.00 280 ARG A CA 1
ATOM 2227 C C . ARG A 1 280 ? 66.457 1.875 -9.604 1.00 71.00 280 ARG A C 1
ATOM 2229 O O . ARG A 1 280 ? 67.625 1.582 -9.860 1.00 71.00 280 ARG A O 1
ATOM 2236 N N . SER A 1 281 ? 66.074 2.333 -8.412 1.00 64.94 281 SER A N 1
ATOM 2237 C CA . SER A 1 281 ? 66.991 2.445 -7.274 1.00 64.94 281 SER A CA 1
ATOM 2238 C C . SER A 1 281 ? 67.351 1.074 -6.687 1.00 64.94 281 SER A C 1
ATOM 2240 O O . SER A 1 281 ? 68.533 0.825 -6.454 1.00 64.94 281 SER A O 1
ATOM 2242 N N . GLU A 1 282 ? 66.399 0.142 -6.569 1.00 62.31 282 GLU A N 1
ATOM 2243 C CA . GLU A 1 282 ? 66.658 -1.243 -6.130 1.00 62.31 282 GLU A CA 1
ATOM 2244 C C . GLU A 1 282 ? 67.588 -2.011 -7.090 1.00 62.31 282 GLU A C 1
ATOM 2246 O O . GLU A 1 282 ? 68.504 -2.707 -6.647 1.00 62.31 282 GLU A O 1
ATOM 2251 N N . GLY A 1 283 ? 67.433 -1.825 -8.408 1.00 58.41 283 GLY A N 1
ATOM 2252 C CA . GLY A 1 283 ? 68.334 -2.413 -9.408 1.00 58.41 283 GLY A CA 1
ATOM 2253 C C . GLY A 1 283 ? 69.781 -1.906 -9.313 1.00 58.41 283 GLY A C 1
ATOM 2254 O O . GLY A 1 283 ? 70.717 -2.690 -9.454 1.00 58.41 283 GLY A O 1
ATOM 2255 N N . SER A 1 28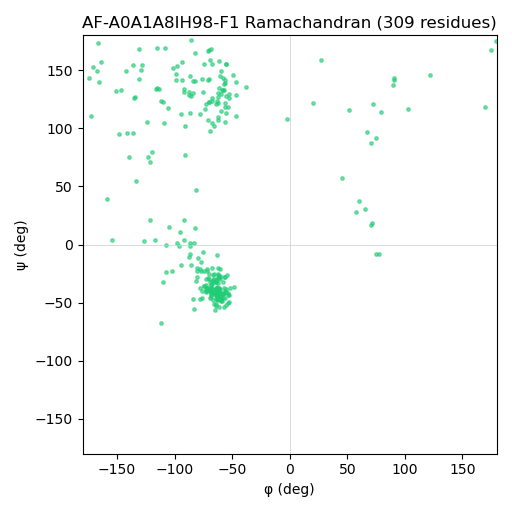4 ? 69.978 -0.618 -9.001 1.00 57.88 284 SER A N 1
ATOM 2256 C CA . SER A 1 284 ? 71.317 -0.023 -8.836 1.00 57.88 284 SER A CA 1
ATOM 2257 C C . SER A 1 284 ? 72.017 -0.468 -7.544 1.00 57.88 284 SER A C 1
ATOM 2259 O O . SER A 1 284 ? 73.245 -0.566 -7.507 1.00 57.88 284 SER A O 1
ATOM 2261 N N . VAL A 1 285 ? 71.255 -0.766 -6.486 1.00 58.25 285 VAL A N 1
ATOM 2262 C CA . VAL A 1 285 ? 71.796 -1.319 -5.234 1.00 58.25 285 VAL A CA 1
ATOM 2263 C C . VAL A 1 285 ? 72.240 -2.773 -5.430 1.00 58.25 285 VAL A C 1
ATOM 2265 O O . VAL A 1 285 ? 73.291 -3.159 -4.920 1.00 58.25 285 VAL A O 1
ATOM 2268 N N . MET A 1 286 ? 71.506 -3.564 -6.222 1.00 57.06 286 MET A N 1
ATOM 2269 C CA . MET A 1 286 ? 71.856 -4.966 -6.482 1.00 57.06 286 MET A CA 1
ATOM 2270 C C . MET A 1 286 ? 73.104 -5.136 -7.370 1.00 57.06 286 MET A C 1
ATOM 2272 O O . MET A 1 286 ? 73.831 -6.116 -7.203 1.00 57.06 286 MET A O 1
ATOM 2276 N N . GLU A 1 287 ? 73.407 -4.184 -8.263 1.00 55.06 287 GLU A N 1
ATOM 2277 C CA . GLU A 1 287 ? 74.673 -4.178 -9.021 1.00 55.06 287 GLU A CA 1
ATOM 2278 C C . GLU A 1 287 ? 75.893 -3.882 -8.135 1.00 55.06 287 GLU A C 1
ATOM 2280 O O . GLU A 1 287 ? 76.904 -4.569 -8.261 1.00 55.06 287 GLU A O 1
ATOM 2285 N N . ARG A 1 288 ? 75.797 -2.948 -7.174 1.00 55.19 288 ARG A N 1
ATOM 2286 C CA . ARG A 1 288 ? 76.929 -2.621 -6.276 1.00 55.19 288 ARG A CA 1
ATOM 2287 C C . ARG A 1 288 ? 77.316 -3.754 -5.327 1.00 55.19 288 ARG A C 1
ATOM 2289 O O . ARG A 1 288 ? 78.465 -3.825 -4.913 1.00 55.19 288 ARG A O 1
ATOM 2296 N N . ILE A 1 289 ? 76.385 -4.645 -4.982 1.00 57.16 289 ILE A N 1
ATOM 2297 C CA . ILE A 1 289 ? 76.660 -5.769 -4.071 1.00 57.16 289 ILE A CA 1
ATOM 2298 C C . ILE A 1 289 ? 77.492 -6.869 -4.765 1.00 57.16 289 ILE A C 1
ATOM 2300 O O . ILE A 1 289 ? 78.214 -7.599 -4.089 1.00 57.16 289 ILE A O 1
ATOM 2304 N N . ARG A 1 290 ? 77.474 -6.966 -6.105 1.00 54.34 290 ARG A N 1
ATOM 2305 C CA . ARG A 1 290 ? 78.233 -7.989 -6.854 1.00 54.34 290 ARG A CA 1
ATOM 2306 C C . ARG A 1 290 ? 79.737 -7.715 -6.982 1.00 54.34 290 ARG A C 1
ATOM 2308 O O . ARG A 1 290 ? 80.469 -8.642 -7.306 1.00 54.34 290 ARG A O 1
ATOM 2315 N N . GLU A 1 291 ? 80.206 -6.496 -6.717 1.00 53.16 291 GLU A N 1
ATOM 2316 C CA . GLU A 1 291 ? 81.618 -6.111 -6.906 1.00 53.16 291 GLU A CA 1
ATOM 2317 C C . GLU A 1 291 ? 82.482 -6.214 -5.632 1.00 53.16 291 GLU A C 1
ATOM 2319 O O . GLU A 1 291 ? 83.630 -5.773 -5.623 1.00 53.16 291 GLU A O 1
ATOM 2324 N N . THR A 1 292 ? 81.978 -6.825 -4.554 1.00 45.38 292 THR A N 1
ATOM 2325 C CA . THR A 1 292 ? 82.707 -6.905 -3.273 1.00 45.38 292 THR A CA 1
ATOM 2326 C C . THR A 1 292 ? 83.256 -8.322 -3.034 1.00 45.38 292 THR A C 1
ATOM 2328 O O . THR A 1 292 ? 82.452 -9.249 -2.921 1.00 45.38 292 THR A O 1
ATOM 2331 N N . PRO A 1 293 ? 84.585 -8.549 -2.933 1.00 48.34 293 PRO A N 1
ATOM 2332 C CA . PRO A 1 293 ? 85.133 -9.877 -2.642 1.00 48.34 293 PRO A CA 1
ATOM 2333 C C . PRO A 1 293 ? 84.955 -10.246 -1.160 1.00 48.34 293 PRO A C 1
ATOM 2335 O O . PRO A 1 293 ? 85.313 -9.466 -0.277 1.00 48.34 293 PRO A O 1
ATOM 2338 N N . LEU A 1 294 ? 84.434 -11.446 -0.890 1.00 45.41 294 LEU A N 1
ATOM 2339 C CA . LEU A 1 294 ? 84.278 -12.017 0.456 1.00 45.41 294 LEU A CA 1
ATOM 2340 C C . LEU A 1 294 ? 85.588 -12.669 0.957 1.00 45.41 294 LEU A C 1
ATOM 2342 O O . LEU A 1 294 ? 86.260 -13.341 0.170 1.00 45.41 294 LEU A O 1
ATOM 2346 N N . PRO A 1 295 ? 85.948 -12.522 2.250 1.00 47.31 295 PRO A N 1
ATOM 2347 C CA . PRO A 1 295 ? 87.049 -13.253 2.883 1.00 47.31 295 PRO A CA 1
ATOM 2348 C C . PRO A 1 295 ? 86.609 -14.665 3.342 1.00 47.31 295 PRO A C 1
ATOM 2350 O O . PRO A 1 295 ? 85.409 -14.935 3.402 1.00 47.31 295 PRO A O 1
ATOM 2353 N N . PRO A 1 296 ? 87.548 -15.586 3.651 1.00 42.03 296 PRO A N 1
ATOM 2354 C CA . PRO A 1 296 ? 87.229 -16.996 3.887 1.00 42.03 296 PRO A CA 1
ATOM 2355 C C . PRO A 1 296 ? 86.763 -17.275 5.327 1.00 42.03 296 PRO A C 1
ATOM 2357 O O . PRO A 1 296 ? 87.329 -16.742 6.281 1.00 42.03 296 PRO A O 1
ATOM 2360 N N . GLU A 1 297 ? 85.771 -18.159 5.474 1.00 40.69 297 GLU A N 1
ATOM 2361 C CA . GLU A 1 297 ? 85.224 -18.612 6.761 1.00 40.69 297 GLU A CA 1
ATOM 2362 C C . GLU A 1 297 ? 85.787 -19.974 7.207 1.00 40.69 297 GLU A C 1
ATOM 2364 O O . GLU A 1 297 ? 85.970 -20.895 6.409 1.00 40.69 297 GLU A O 1
ATOM 2369 N N . THR A 1 298 ? 86.026 -20.095 8.514 1.00 35.81 298 THR A N 1
ATOM 2370 C CA . THR A 1 298 ? 86.381 -21.322 9.243 1.00 35.81 298 THR A CA 1
ATOM 2371 C C . THR A 1 298 ? 85.142 -22.015 9.821 1.00 35.81 298 THR A C 1
ATOM 2373 O O . THR A 1 298 ? 84.228 -21.359 10.309 1.00 35.81 298 THR A O 1
ATOM 2376 N N . SER A 1 299 ? 85.147 -23.349 9.772 1.00 37.84 299 SER A N 1
ATOM 2377 C CA . SER A 1 299 ? 84.019 -24.269 9.974 1.00 37.84 299 SER A CA 1
ATOM 2378 C C . SER A 1 299 ? 83.699 -24.682 11.424 1.00 37.84 299 SER A C 1
ATOM 2380 O O . SER A 1 299 ? 84.497 -24.468 12.333 1.00 37.84 299 SER A O 1
ATOM 2382 N N . THR A 1 300 ? 82.600 -25.457 11.518 1.00 34.59 300 THR A N 1
ATOM 2383 C CA . THR A 1 300 ? 82.173 -26.483 12.511 1.00 34.59 300 THR A CA 1
ATOM 2384 C C . THR A 1 300 ? 81.345 -26.020 13.711 1.00 34.59 300 THR A C 1
ATOM 2386 O O . THR A 1 300 ? 81.651 -24.996 14.302 1.00 34.59 300 THR A O 1
ATOM 2389 N N . GLU A 1 301 ? 80.355 -26.756 14.233 1.00 40.19 301 GLU A N 1
ATOM 2390 C CA . GLU A 1 301 ? 79.327 -27.738 13.797 1.00 40.19 301 GLU A CA 1
ATOM 2391 C C . GLU A 1 301 ? 78.561 -28.125 15.103 1.00 40.19 301 GLU A C 1
ATOM 2393 O O . GLU A 1 301 ? 79.014 -27.750 16.184 1.00 40.19 301 GLU A O 1
ATOM 2398 N N . LEU A 1 302 ? 77.491 -28.941 15.005 1.00 36.78 302 LEU A N 1
ATOM 2399 C CA . LEU A 1 302 ? 76.805 -29.728 16.072 1.00 36.78 302 LEU A CA 1
ATOM 2400 C C . LEU A 1 302 ? 75.628 -29.057 16.822 1.00 36.78 302 LEU A C 1
ATOM 2402 O O . LEU A 1 302 ? 75.713 -27.903 17.214 1.00 36.78 302 LEU A O 1
ATOM 2406 N N . GLN A 1 303 ? 74.526 -29.730 17.186 1.00 37.47 303 GLN A N 1
ATOM 2407 C CA . GLN A 1 303 ? 73.877 -30.993 16.786 1.00 37.47 303 GLN A CA 1
ATOM 2408 C C . GLN A 1 303 ? 72.488 -31.028 17.474 1.00 37.47 303 GLN A C 1
ATOM 2410 O O . GLN A 1 303 ? 72.292 -30.418 18.524 1.00 37.47 303 GLN A O 1
ATOM 2415 N N . GLU A 1 304 ? 71.536 -31.734 16.867 1.00 40.72 304 GLU A N 1
ATOM 2416 C CA . GLU A 1 304 ? 70.151 -31.969 17.304 1.00 40.72 304 GLU A CA 1
ATOM 2417 C C . GLU A 1 304 ? 70.012 -32.720 18.642 1.00 40.72 304 GLU A C 1
ATOM 2419 O O . GLU A 1 304 ? 70.859 -33.547 18.969 1.00 40.72 304 GLU A O 1
ATOM 2424 N N . GLN A 1 305 ? 68.857 -32.571 19.316 1.00 39.53 305 GLN A N 1
ATOM 2425 C CA . GLN A 1 305 ? 68.107 -33.718 19.863 1.00 39.53 305 GLN A CA 1
ATOM 2426 C C . GLN A 1 305 ? 66.665 -33.368 20.279 1.00 39.53 305 GLN A C 1
ATOM 2428 O O . GLN A 1 305 ? 66.383 -32.315 20.845 1.00 39.53 305 GLN A O 1
ATOM 2433 N N . SER A 1 306 ? 65.756 -34.299 19.977 1.00 38.69 306 SER A N 1
ATOM 2434 C CA . SER A 1 306 ? 64.311 -34.276 20.239 1.00 38.69 306 SER A CA 1
ATOM 2435 C C . SER A 1 306 ? 63.949 -35.125 21.464 1.00 38.69 306 SER A C 1
ATOM 2437 O O . SER A 1 306 ? 64.599 -36.149 21.658 1.00 38.69 306 SER A O 1
ATOM 2439 N N . ALA A 1 307 ? 62.861 -34.803 22.180 1.00 40.12 307 ALA A N 1
ATOM 2440 C CA . ALA A 1 307 ? 61.938 -35.789 22.777 1.00 40.12 307 ALA A CA 1
ATOM 2441 C C . ALA A 1 307 ? 60.682 -35.126 23.399 1.00 40.12 307 ALA A C 1
ATOM 2443 O O . ALA A 1 307 ? 60.777 -34.408 24.385 1.00 40.12 307 ALA A O 1
ATOM 2444 N N . ALA A 1 308 ? 59.539 -35.369 22.745 1.00 41.50 308 ALA A N 1
ATOM 2445 C CA . ALA A 1 308 ? 58.213 -35.835 23.204 1.00 41.50 308 ALA A CA 1
ATOM 2446 C C . ALA A 1 308 ? 57.643 -35.595 24.645 1.00 41.50 308 ALA A C 1
ATOM 2448 O O . ALA A 1 308 ? 58.382 -35.405 25.604 1.00 41.50 308 ALA A O 1
ATOM 2449 N N . PRO A 1 309 ? 56.294 -35.670 24.804 1.00 58.81 309 PRO A N 1
ATOM 2450 C CA . PRO A 1 309 ? 55.491 -34.887 25.760 1.00 58.81 309 PRO A CA 1
ATOM 2451 C C . PRO A 1 309 ? 54.791 -35.718 26.858 1.00 58.81 309 PRO A C 1
ATOM 2453 O O . PRO A 1 309 ? 54.642 -36.925 26.690 1.00 58.81 309 PRO A O 1
ATOM 2456 N N . LEU A 1 310 ? 54.230 -35.075 27.898 1.00 38.06 310 LEU A N 1
ATOM 2457 C CA . LEU A 1 310 ? 53.147 -35.644 28.724 1.00 38.06 310 LEU A CA 1
ATOM 2458 C C . LEU A 1 310 ? 52.213 -34.574 29.342 1.00 38.06 310 LEU A C 1
ATOM 2460 O O . LEU A 1 310 ? 52.696 -33.648 29.987 1.00 38.06 310 LEU A O 1
ATOM 2464 N N . LEU A 1 311 ? 50.907 -34.854 29.176 1.00 44.12 311 LEU A N 1
ATOM 2465 C CA . LEU A 1 311 ? 49.677 -34.427 29.883 1.00 44.12 311 LEU A CA 1
ATOM 2466 C C . LEU A 1 311 ? 49.218 -32.960 29.831 1.00 44.12 311 LEU A C 1
ATOM 2468 O O . LEU A 1 311 ? 49.826 -32.090 30.485 1.00 44.12 311 LEU A O 1
#

Secondary structure (DSSP, 8-state):
-------HHHHHHHHHH-SS--EEES---SHHHHHHHHHHH--SEEE-SHHHHH-GGGGGT---BHHHHHHHHHHHHHHS----HHHHHHHHHHHTTTHHHH-HHHHHHHHH--SHHHHHHHHHHHHHHHHHHHHHHTTS---SS-PPPPTTB-----PPPPPP---S-----------------------------HHHHHHHHH-TT----GGGS--PPBPTTTSSBPPTT-TTS--HHHHHHHHHHTT-EEGGGTEEHHHHHHHHHHHHHHHHHHHHHHHHHHHHHTT-PPPPPP-------------

Organism: Nothobranchius kuhntae (NCBI:txid321403)

Foldseek 3Di:
DFDPADDLVVLLVVVVVDPDAGEAEHDQQACVVFVVSCVSRVGPYYDYDQNCLQPVCRNVRDFAFLLVVLVVVLVVPVVDDDDDLVVNLVSSCSNLVLLCVVVVVLVVQSVPDDDSVSVNVSSVVSVVVVVVVVVVPVVDDDDDDDDDDPSRIRGGDDDDGPPDPDPDDDDDDDDDDDDDPDDDDDDDDDDDPDPDPPVRVVVCVVPVPDDPDPVPDPPFDAAPVPRHGFQPQFPVRHDLVVSQVVCQVVLHAGPSNGRRSVVVVVVVVVVVVVVVVVVVVVVVVVVVVVPDDDDDDDDDDDDDDDDDDDD

InterPro domains:
  IPR013785 Aldolase-type TIM barrel [G3DSA:3.20.20.70] (1-63)
  IPR035587 DUS-like, FMN-binding domain [PF01207] (5-127)

Sequence (311 aa):
GMTGIASWEHIKAVRKAVNIPVFANGNIHHLSDVERCIQETGVQGVMSAEGNLHNPALFEGRSPPVWEMAEEYLEVVKQYPPCSLSYVRAHLFKLWHHTLQIHQDLREELAKVKTLQALADVSKQLELRCQEEMANRKDVEDKEGNIPLPHWICQPYIRPAPKQLTTNGSAQGSELRKMVCQKRSLEDLDGAAEVLSKNKQKKKSRNPHKNFCTQQKPKYLKCEQCGNPKGNKCVFNLCRGCCKKKAFKEIADCPSHGLRFKTKAEKRKAEEDEQKDVKRSEGSVMERIRETPLPPETSTELQEQSAAPLL

Mean predicted aligned error: 19.32 Å

Solvent-accessible surface area (backbone atoms only — not comparable to full-atom values): 19543 Å² total; per-residue (Å²): 128,80,81,88,73,55,59,57,68,60,51,24,53,51,45,74,74,48,94,66,90,39,67,47,70,60,81,38,61,46,41,68,38,49,55,50,49,34,71,75,28,68,39,77,43,74,49,65,64,71,24,44,45,18,25,77,45,29,87,76,63,51,59,54,49,41,48,63,60,46,52,56,49,51,52,53,47,68,75,54,71,91,64,60,65,71,57,55,48,53,46,51,56,40,38,38,45,57,37,39,68,74,42,51,66,60,43,56,49,59,72,68,56,88,49,72,65,56,51,51,51,52,44,51,55,52,43,52,54,49,51,52,51,54,63,68,48,72,82,57,90,84,79,77,98,76,74,78,74,59,56,54,38,28,51,60,81,77,80,75,76,80,80,73,83,77,71,90,75,88,86,81,80,90,82,79,94,76,87,88,89,68,80,86,76,83,89,79,89,82,92,70,88,79,80,67,51,75,70,52,46,61,50,27,76,78,33,79,84,58,78,81,56,81,90,70,56,82,80,67,57,56,8,89,92,75,65,44,61,33,40,96,65,28,79,79,55,25,17,68,71,59,35,51,56,50,27,57,76,66,46,30,61,25,78,66,70,71,42,57,41,30,66,51,51,54,51,52,50,51,56,53,52,53,53,50,53,53,53,54,51,54,53,56,54,60,58,63,64,73,77,63,88,80,84,93,84,85,86,90,85,90,82,89,88,86,82,88,88,84,136

pLDDT: mean 77.63, std 22.33, range [27.28, 97.81]